Protein AF-A0A2T4V9W0-F1 (afdb_monomer_lite)

Sequence (190 aa):
MHESATPQSGLSPNEPEVPSLSEEARVPCERCGTFLLGAPRKIGPRRVCKACARLLRDEIALYPTGYIYVWGILINVTFAGIFAAINWKRLGNRTRMWNAVIVAVCGVVWTLIAINLPNIACAGFIINLIGTRIAAQTLDEEYERHKKEGGARASLLWPVIISLGAMMLLVVAIFAIAALTPGGLLPEID

Structure (mmCIF, N/CA/C/O backbone):
data_AF-A0A2T4V9W0-F1
#
_entry.id   AF-A0A2T4V9W0-F1
#
loop_
_atom_site.group_PDB
_atom_site.id
_atom_site.type_symbol
_atom_site.label_atom_id
_atom_site.label_alt_id
_atom_site.label_comp_id
_atom_site.label_asym_id
_atom_site.label_entity_id
_atom_site.label_seq_id
_atom_site.pdbx_PDB_ins_code
_atom_site.Cartn_x
_atom_site.Cartn_y
_atom_site.Cartn_z
_atom_site.occupancy
_atom_site.B_iso_or_equiv
_atom_site.auth_seq_id
_atom_site.auth_comp_id
_atom_site.auth_asym_id
_atom_site.auth_atom_id
_atom_site.pdbx_PDB_model_num
ATOM 1 N N . MET A 1 1 ? -62.384 8.805 82.877 1.00 46.34 1 MET A N 1
ATOM 2 C CA . MET A 1 1 ? -61.292 8.163 82.118 1.00 46.34 1 MET A CA 1
ATOM 3 C C . MET A 1 1 ? -61.871 7.786 80.767 1.00 46.34 1 MET A C 1
ATOM 5 O O . MET A 1 1 ? -62.625 6.829 80.697 1.00 46.34 1 MET A O 1
ATOM 9 N N . HIS A 1 2 ? -61.655 8.618 79.751 1.00 44.53 2 HIS A N 1
ATOM 10 C CA . HIS A 1 2 ? -62.106 8.369 78.382 1.00 44.53 2 HIS A CA 1
ATOM 11 C C . HIS A 1 2 ? -60.867 8.431 77.493 1.00 44.53 2 HIS A C 1
ATOM 13 O O . HIS A 1 2 ? -60.317 9.508 77.278 1.00 44.53 2 HIS A O 1
ATOM 19 N N . GLU A 1 3 ? -60.395 7.263 77.062 1.00 51.78 3 GLU A N 1
ATOM 20 C CA . GLU A 1 3 ? -59.367 7.134 76.034 1.00 51.78 3 GLU A CA 1
ATOM 21 C C . GLU A 1 3 ? -60.029 7.272 74.663 1.00 51.78 3 GLU A C 1
ATOM 23 O O . GLU A 1 3 ? -60.897 6.486 74.282 1.00 51.78 3 GLU A O 1
ATOM 28 N N . SER A 1 4 ? -59.628 8.315 73.942 1.00 57.12 4 SER A N 1
ATOM 29 C CA . SER A 1 4 ? -60.010 8.573 72.559 1.00 57.12 4 SER A CA 1
ATOM 30 C C . SER A 1 4 ? -59.055 7.821 71.633 1.00 57.12 4 SER A C 1
ATOM 32 O O . SER A 1 4 ? -57.880 8.170 71.543 1.00 57.12 4 SER A O 1
ATOM 34 N N . ALA A 1 5 ? -59.556 6.801 70.938 1.00 61.22 5 ALA A N 1
ATOM 35 C CA . ALA A 1 5 ? -58.834 6.111 69.876 1.00 61.22 5 ALA A CA 1
ATOM 36 C C . ALA A 1 5 ? -59.048 6.834 68.535 1.00 61.22 5 ALA A C 1
ATOM 38 O O . ALA A 1 5 ? -60.177 6.947 68.056 1.00 61.22 5 ALA A O 1
ATOM 39 N N . THR A 1 6 ? -57.966 7.311 67.921 1.00 61.56 6 THR A N 1
ATOM 40 C CA . THR A 1 6 ? -57.930 7.815 66.538 1.00 61.56 6 THR A CA 1
ATOM 41 C C . THR A 1 6 ? -57.427 6.726 65.576 1.00 61.56 6 THR A C 1
ATOM 43 O O . THR A 1 6 ? -56.563 5.930 65.952 1.00 61.56 6 THR A O 1
ATOM 46 N N . PRO A 1 7 ? -57.942 6.666 64.333 1.00 59.16 7 PRO A N 1
ATOM 47 C CA . PRO A 1 7 ? -57.655 5.592 63.387 1.00 59.16 7 PRO A CA 1
ATOM 48 C C . PRO A 1 7 ? -56.328 5.812 62.648 1.00 59.16 7 PRO A C 1
ATOM 50 O O . PRO A 1 7 ? -56.047 6.907 62.161 1.00 59.16 7 PRO A O 1
ATOM 53 N N . GLN A 1 8 ? -55.528 4.749 62.520 1.00 49.28 8 GLN A N 1
ATOM 54 C CA . GLN A 1 8 ? -54.361 4.727 61.639 1.00 49.28 8 GLN A CA 1
ATOM 55 C C . GLN A 1 8 ? -54.822 4.678 60.177 1.00 49.28 8 GLN A C 1
ATOM 57 O O . GLN A 1 8 ? -55.419 3.704 59.720 1.00 49.28 8 GLN A O 1
ATOM 62 N N . SER A 1 9 ? -54.562 5.767 59.456 1.00 52.62 9 SER A N 1
ATOM 63 C CA . SER A 1 9 ? -54.836 5.921 58.035 1.00 52.62 9 SER A CA 1
ATOM 64 C C . SER A 1 9 ? -53.722 5.320 57.179 1.00 52.62 9 SER A C 1
ATOM 66 O O . SER A 1 9 ? -52.562 5.691 57.334 1.00 52.62 9 SER A O 1
ATOM 68 N N . GLY A 1 10 ? -54.125 4.521 56.193 1.00 52.59 10 GLY A N 1
ATOM 69 C CA . GLY A 1 10 ? -53.572 4.602 54.842 1.00 52.59 10 GLY A CA 1
ATOM 70 C C . GLY A 1 10 ? -52.275 3.843 54.591 1.00 52.59 10 GLY A C 1
ATOM 71 O O . GLY A 1 10 ? -51.185 4.382 54.748 1.00 52.59 10 GLY A O 1
ATOM 72 N N . LEU A 1 11 ? -52.421 2.624 54.063 1.00 53.91 11 LEU A N 1
ATOM 73 C CA . LEU A 1 11 ? -51.425 2.014 53.187 1.00 53.91 11 LEU A CA 1
ATOM 74 C C . LEU A 1 11 ? -51.001 3.032 52.116 1.00 53.91 11 LEU A C 1
ATOM 76 O O . LEU A 1 11 ? -51.828 3.466 51.311 1.00 53.91 11 LEU A O 1
ATOM 80 N N . SER A 1 12 ? -49.712 3.362 52.086 1.00 58.53 12 SER A N 1
ATOM 81 C CA . SER A 1 12 ? -49.092 3.981 50.918 1.00 58.53 12 SER A CA 1
ATOM 82 C C . SER A 1 12 ? -49.081 2.948 49.785 1.00 58.53 12 SER A C 1
ATOM 84 O O . SER A 1 12 ? -48.643 1.816 50.019 1.00 58.53 12 SER A O 1
ATOM 86 N N . PRO A 1 13 ? -49.564 3.279 48.577 1.00 58.72 13 PRO A N 1
ATOM 87 C CA . PRO A 1 13 ? -49.462 2.380 47.445 1.00 58.72 13 PRO A CA 1
ATOM 88 C C . PRO A 1 13 ? -47.983 2.161 47.131 1.00 58.72 13 PRO A C 1
ATOM 90 O O . PRO A 1 13 ? -47.211 3.115 47.069 1.00 58.72 13 PRO A O 1
ATOM 93 N N . ASN A 1 14 ? -47.605 0.898 46.937 1.00 57.84 14 ASN A N 1
ATOM 94 C CA . ASN A 1 14 ? -46.376 0.540 46.246 1.00 57.84 14 ASN A CA 1
ATOM 95 C C . ASN A 1 14 ? -46.443 1.164 44.847 1.00 57.84 14 ASN A C 1
ATOM 97 O O . ASN A 1 14 ? -47.041 0.585 43.937 1.00 57.84 14 ASN A O 1
ATOM 101 N N . GLU A 1 15 ? -45.876 2.357 44.684 1.00 57.19 15 GLU A N 1
ATOM 102 C CA . GLU A 1 15 ? -45.478 2.822 43.366 1.00 57.19 15 GLU A CA 1
ATOM 103 C C . GLU A 1 15 ? -44.471 1.797 42.833 1.00 57.19 15 GLU A C 1
ATOM 105 O O . GLU A 1 15 ? -43.494 1.488 43.521 1.00 57.19 15 GLU A O 1
ATOM 110 N N . PRO A 1 16 ? -44.709 1.199 41.655 1.00 58.25 16 PRO A N 1
ATOM 111 C CA . PRO A 1 16 ? -43.691 0.388 41.023 1.00 58.25 16 PRO A CA 1
ATOM 112 C C . PRO A 1 16 ? -42.485 1.295 40.792 1.00 58.25 16 PRO A C 1
ATOM 114 O O . PRO A 1 16 ? -42.586 2.275 40.051 1.00 58.25 16 PRO A O 1
ATOM 117 N N . GLU A 1 17 ? -41.362 0.979 41.441 1.00 54.97 17 GLU A N 1
ATOM 118 C CA . GLU A 1 17 ? -40.057 1.521 41.086 1.00 54.97 17 GLU A CA 1
ATOM 119 C C . GLU A 1 17 ? -39.877 1.274 39.590 1.00 54.97 17 GLU A C 1
ATOM 121 O O . GLU A 1 17 ? -39.586 0.161 39.149 1.00 54.97 17 GLU A O 1
ATOM 126 N N . VAL A 1 18 ? -40.124 2.307 38.784 1.00 57.59 18 VAL A N 1
ATOM 127 C CA . VAL A 1 18 ? -39.680 2.336 37.399 1.00 57.59 18 VAL A CA 1
ATOM 128 C C . VAL A 1 18 ? -38.173 2.177 37.521 1.00 57.59 18 VAL A C 1
ATOM 130 O O . VAL A 1 18 ? -37.557 3.074 38.102 1.00 57.59 18 VAL A O 1
ATOM 133 N N . PRO A 1 19 ? -37.579 1.051 37.072 1.00 53.91 19 PRO A N 1
ATOM 134 C CA . PRO A 1 19 ? -36.144 0.874 37.168 1.00 53.91 19 PRO A CA 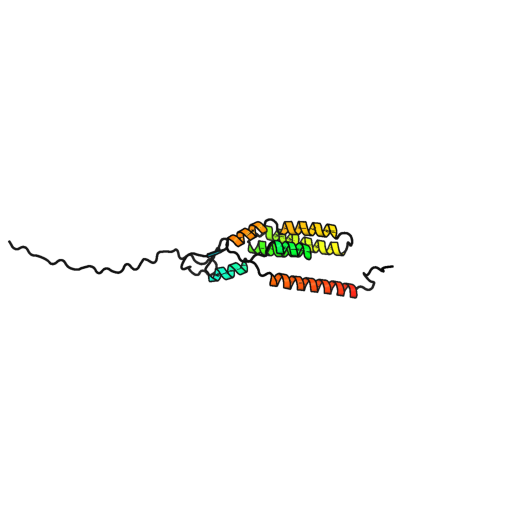1
ATOM 135 C C . PRO A 1 19 ? -35.547 2.103 36.510 1.00 53.91 19 PRO A C 1
ATOM 137 O O . PRO A 1 19 ? -35.812 2.367 35.332 1.00 53.91 19 PRO A O 1
ATOM 140 N N . SER A 1 20 ? -34.856 2.910 37.318 1.00 54.47 20 SER A N 1
ATOM 141 C CA . SER A 1 20 ? -34.143 4.077 36.848 1.00 54.47 20 SER A CA 1
ATOM 142 C C . SER A 1 20 ? -33.282 3.553 35.717 1.00 54.47 20 SER A C 1
ATOM 144 O O . SER A 1 20 ? -32.403 2.720 35.934 1.00 54.47 20 SER A O 1
ATOM 146 N N . LEU A 1 21 ? -33.661 3.920 34.487 1.00 55.88 21 LEU A N 1
ATOM 147 C CA . LEU A 1 21 ? -32.883 3.674 33.287 1.00 55.88 21 LEU A CA 1
ATOM 148 C C . LEU A 1 21 ? -31.524 4.239 33.632 1.00 55.88 21 LEU A C 1
ATOM 150 O O . LEU A 1 21 ? -31.351 5.460 33.654 1.00 55.88 21 LEU A O 1
ATOM 154 N N . SER A 1 22 ? -30.633 3.341 34.037 1.00 52.47 22 SER A N 1
ATOM 155 C CA . SER A 1 22 ? -29.310 3.679 34.490 1.00 52.47 22 SER A CA 1
ATOM 156 C C . SER A 1 22 ? -28.736 4.592 33.427 1.00 52.47 22 SER A C 1
ATOM 158 O O . SER A 1 22 ? -28.974 4.414 32.226 1.00 52.47 22 SER A O 1
ATOM 160 N N . GLU A 1 23 ? -28.011 5.611 33.862 1.00 50.47 23 GLU A N 1
ATOM 161 C CA . GLU A 1 23 ? -27.096 6.353 33.012 1.00 50.47 23 GLU A CA 1
ATOM 162 C C . GLU A 1 23 ? -25.997 5.398 32.512 1.00 50.47 23 GLU A C 1
ATOM 164 O O . GLU A 1 23 ? -24.810 5.582 32.768 1.00 50.47 23 GLU A O 1
ATOM 169 N N . GLU A 1 24 ? -26.369 4.346 31.779 1.00 55.28 24 GLU A N 1
ATOM 170 C CA . GLU A 1 24 ? -25.557 3.745 30.745 1.00 55.28 24 GLU A CA 1
ATOM 171 C C . GLU A 1 24 ? -25.238 4.888 29.798 1.00 55.28 24 GLU A C 1
ATOM 173 O O . GLU A 1 24 ? -26.022 5.256 28.920 1.00 55.28 24 GLU A O 1
ATOM 178 N N . ALA A 1 25 ? -24.119 5.536 30.121 1.00 54.34 25 ALA A N 1
ATOM 179 C CA . ALA A 1 25 ? -23.631 6.760 29.540 1.00 54.34 25 ALA A CA 1
ATOM 180 C C . ALA A 1 25 ? -23.934 6.757 28.046 1.00 54.34 25 ALA A C 1
ATOM 182 O O . ALA A 1 25 ? -23.397 5.942 27.291 1.00 54.34 25 ALA A O 1
ATOM 183 N N . ARG A 1 26 ? -24.833 7.656 27.632 1.00 65.94 26 ARG A N 1
ATOM 184 C CA . ARG A 1 26 ? -25.181 7.864 26.230 1.00 65.94 26 ARG A CA 1
ATOM 185 C C . ARG A 1 26 ? -23.950 8.445 25.541 1.00 65.94 26 ARG A C 1
ATOM 187 O O . ARG A 1 26 ? -23.829 9.653 25.372 1.00 65.94 26 ARG A O 1
ATOM 194 N N . VAL A 1 27 ? -22.994 7.591 25.190 1.00 75.81 27 VAL A N 1
ATOM 195 C CA . VAL A 1 27 ? -21.795 7.997 24.463 1.00 75.81 27 VAL A CA 1
ATOM 196 C C . VAL A 1 27 ? -22.246 8.332 23.042 1.00 75.81 27 VAL A C 1
ATOM 198 O O . VAL A 1 27 ? -22.821 7.465 22.374 1.00 75.81 27 VAL A O 1
ATOM 201 N N . PRO A 1 28 ? -22.045 9.569 22.560 1.00 81.56 28 PRO A N 1
ATOM 202 C CA . PRO A 1 28 ? -22.382 9.909 21.190 1.00 81.56 28 PRO A CA 1
ATOM 203 C C . PRO A 1 28 ? -21.446 9.167 20.233 1.00 81.56 28 PRO A C 1
ATOM 205 O O . PRO A 1 28 ? -20.249 9.015 20.482 1.00 81.56 28 PRO A O 1
ATOM 208 N N . CYS A 1 29 ? -21.986 8.691 19.115 1.00 82.62 29 CYS A N 1
ATOM 209 C CA . CYS A 1 29 ? -21.175 8.128 18.049 1.00 82.62 29 CYS A CA 1
ATOM 210 C C . CYS A 1 29 ? -20.239 9.205 17.484 1.00 82.62 29 CYS A C 1
ATOM 212 O O . CYS A 1 29 ? -20.707 10.210 16.958 1.00 82.62 29 CYS A O 1
ATOM 214 N N . GLU A 1 30 ? -18.930 8.949 17.470 1.00 83.62 30 GLU A N 1
ATOM 215 C CA . GLU A 1 30 ? -17.921 9.911 16.985 1.00 83.62 30 GLU A CA 1
ATOM 216 C C . GLU A 1 30 ? -18.023 10.233 15.483 1.00 83.62 30 GLU A C 1
ATOM 218 O O . GLU A 1 30 ? -17.343 11.126 14.988 1.00 83.62 30 GLU A O 1
ATOM 223 N N . ARG A 1 31 ? -18.846 9.489 14.733 1.00 81.56 31 ARG A N 1
ATOM 224 C CA . ARG A 1 31 ? -19.046 9.694 13.294 1.00 81.56 31 ARG A CA 1
ATOM 225 C C . ARG A 1 31 ? -20.321 10.467 12.973 1.00 81.56 31 ARG A C 1
ATOM 227 O O . ARG A 1 31 ? -20.262 11.411 12.199 1.00 81.56 31 ARG A O 1
ATOM 234 N N . CYS A 1 32 ? -21.466 10.035 13.498 1.00 83.19 32 CYS A N 1
ATOM 235 C CA . CYS A 1 32 ? -22.775 10.611 13.160 1.00 83.19 32 CYS A CA 1
ATOM 236 C C . CYS A 1 32 ? -23.430 11.385 14.311 1.00 83.19 32 CYS A C 1
ATOM 238 O O . CYS A 1 32 ? -24.539 11.878 14.143 1.00 83.19 32 CYS A O 1
ATOM 240 N N . GLY A 1 33 ? -22.800 11.452 15.486 1.00 80.88 33 GLY A N 1
ATOM 241 C CA . GLY A 1 33 ? -23.326 12.155 16.659 1.00 80.88 33 GLY A CA 1
ATOM 242 C C . GLY A 1 33 ? -24.506 11.469 17.352 1.00 80.88 33 GLY A C 1
ATOM 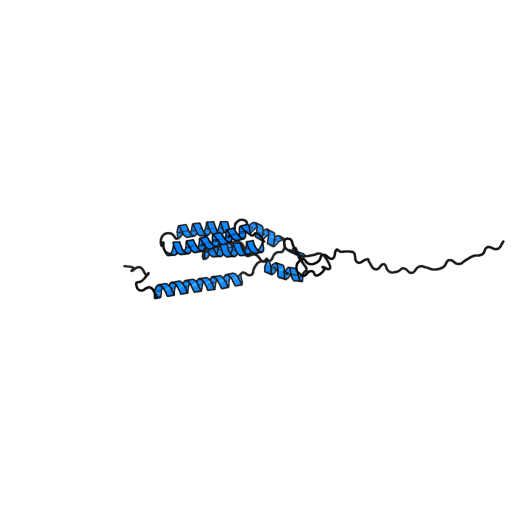243 O O . GLY A 1 33 ? -24.922 11.917 18.414 1.00 80.88 33 GLY A O 1
ATOM 244 N N . THR A 1 34 ? -25.041 10.367 16.810 1.00 82.31 34 THR A N 1
ATOM 245 C CA . THR A 1 34 ? -26.185 9.671 17.418 1.00 82.31 34 THR A CA 1
ATOM 246 C C . THR A 1 34 ? -25.794 9.019 18.739 1.00 82.31 34 THR A C 1
ATOM 248 O O . THR A 1 34 ? -24.786 8.308 18.797 1.00 82.31 34 THR A O 1
ATOM 251 N N . PHE A 1 35 ? -26.621 9.194 19.767 1.00 79.19 35 PHE A N 1
ATOM 252 C CA . PHE A 1 35 ? -26.448 8.539 21.060 1.00 79.19 35 PHE A CA 1
ATOM 253 C C . PHE A 1 35 ? -26.586 7.021 20.943 1.00 79.19 35 PHE A C 1
ATOM 255 O O . PHE A 1 35 ? -27.486 6.506 20.278 1.00 79.19 35 PHE A O 1
ATOM 262 N N . LEU A 1 36 ? -25.659 6.307 21.573 1.00 74.12 36 LEU A N 1
ATOM 263 C CA . LEU A 1 36 ? -25.620 4.853 21.559 1.00 74.12 36 LEU A CA 1
ATOM 264 C C . LEU A 1 36 ? -26.466 4.309 22.710 1.00 74.12 36 LEU A C 1
ATOM 266 O O . LEU A 1 36 ? -26.222 4.641 23.865 1.00 74.12 36 LEU A O 1
ATOM 270 N N . LEU A 1 37 ? -27.451 3.474 22.381 1.00 68.75 37 LEU A N 1
ATOM 271 C CA . LEU A 1 37 ? -28.147 2.629 23.349 1.00 68.75 37 LEU A CA 1
ATOM 272 C C . LEU A 1 37 ? -27.343 1.323 23.462 1.00 68.75 37 LEU A C 1
ATOM 274 O O . LEU A 1 37 ? -27.353 0.507 22.537 1.00 68.75 37 LEU A O 1
ATOM 278 N N . GLY A 1 38 ? -26.579 1.176 24.548 1.00 72.00 38 GLY A N 1
ATOM 279 C CA . GLY A 1 38 ? -25.710 0.024 24.823 1.00 72.00 38 GLY A CA 1
ATOM 280 C C . GLY A 1 38 ? -24.215 0.242 24.536 1.00 72.00 38 GLY A C 1
ATOM 281 O O . GLY A 1 38 ? -23.761 1.341 24.215 1.00 72.00 38 GLY A O 1
ATOM 282 N N . ALA A 1 39 ? -23.420 -0.829 24.659 1.00 72.69 39 ALA A N 1
ATOM 283 C CA . ALA A 1 39 ? -21.961 -0.755 24.569 1.00 72.69 39 ALA A CA 1
ATOM 284 C C . ALA A 1 39 ? -21.470 -0.303 23.167 1.00 72.69 39 ALA A C 1
ATOM 286 O O . ALA A 1 39 ? -21.783 -0.954 22.160 1.00 72.69 39 ALA A O 1
ATOM 287 N N . PRO A 1 40 ? -20.669 0.778 23.063 1.00 76.12 40 PRO A N 1
ATOM 288 C CA . PRO A 1 40 ? -20.147 1.267 21.789 1.00 76.12 40 PRO A CA 1
ATOM 289 C C . PRO A 1 40 ? -19.244 0.238 21.104 1.00 76.12 40 PRO A C 1
ATOM 291 O O . PRO A 1 40 ? -18.400 -0.388 21.747 1.00 76.12 40 PRO A O 1
ATOM 294 N N . ARG A 1 41 ? -19.334 0.118 19.770 1.00 78.81 41 ARG A N 1
ATOM 295 C CA . ARG A 1 41 ? -18.327 -0.640 19.014 1.00 78.81 41 ARG A CA 1
ATOM 296 C C . ARG A 1 41 ? -17.089 0.220 18.829 1.00 78.81 41 ARG A C 1
ATOM 298 O O . ARG A 1 41 ? -17.178 1.344 18.338 1.00 78.81 41 ARG A O 1
ATOM 305 N N . LYS A 1 42 ? -15.936 -0.330 19.194 1.00 74.38 42 LYS A N 1
ATOM 306 C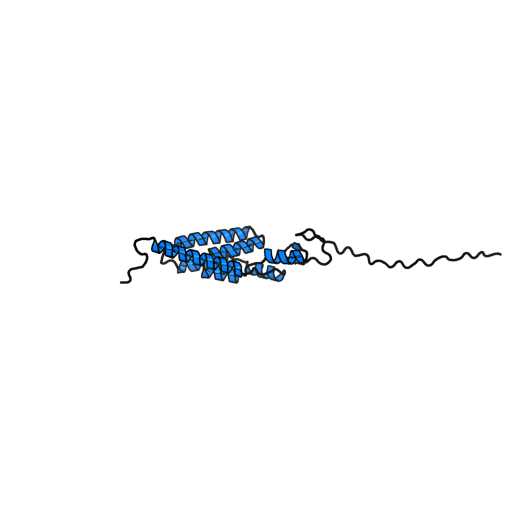 CA . LYS A 1 42 ? -14.640 0.310 18.988 1.00 74.38 42 LYS A CA 1
ATOM 307 C C . LYS A 1 42 ? -14.041 -0.173 17.666 1.00 74.38 42 LYS A C 1
ATOM 309 O O . LYS A 1 42 ? -14.005 -1.377 17.430 1.00 74.38 42 LYS A O 1
ATOM 314 N N . ILE A 1 43 ? -13.631 0.750 16.798 1.00 71.75 43 ILE A N 1
ATOM 315 C CA . ILE A 1 43 ? -12.870 0.458 15.573 1.00 71.75 43 ILE A CA 1
ATOM 316 C C . ILE A 1 43 ? -11.657 1.383 15.572 1.00 71.75 43 ILE A C 1
ATOM 318 O O . ILE A 1 43 ? -11.799 2.602 15.429 1.00 71.75 43 ILE A O 1
ATOM 322 N N . GLY A 1 44 ? -10.471 0.810 15.778 1.00 70.31 44 GLY A N 1
ATOM 323 C CA . GLY A 1 44 ? -9.272 1.588 16.082 1.00 70.31 44 GLY A CA 1
ATOM 324 C C . GLY A 1 44 ? -9.486 2.459 17.332 1.00 70.31 44 GLY A C 1
ATOM 325 O O . GLY A 1 44 ? -9.965 1.959 18.356 1.00 70.31 44 GLY A O 1
ATOM 326 N N . PRO A 1 45 ? -9.193 3.773 17.283 1.00 69.81 45 PRO A N 1
ATOM 327 C CA . PRO A 1 45 ? -9.423 4.665 18.418 1.00 69.81 45 PRO A CA 1
ATOM 328 C C . PRO A 1 45 ? -10.890 5.102 18.580 1.00 69.81 45 PRO A C 1
ATOM 330 O O . PRO A 1 45 ? -11.227 5.630 19.636 1.00 69.81 45 PRO A O 1
ATOM 333 N N . ARG A 1 46 ? -11.759 4.885 17.579 1.00 76.12 46 ARG A N 1
ATOM 334 C CA . ARG A 1 46 ? -13.086 5.522 17.510 1.00 76.12 46 ARG A CA 1
ATOM 335 C C . ARG A 1 46 ? -14.214 4.662 18.066 1.00 76.12 46 ARG A C 1
ATOM 337 O O . ARG A 1 46 ? -14.275 3.462 17.786 1.00 76.12 46 ARG A O 1
ATOM 344 N N . ARG A 1 47 ? -15.157 5.285 18.782 1.00 82.00 47 ARG A N 1
ATOM 345 C CA . ARG A 1 47 ? -16.411 4.665 19.251 1.00 82.00 47 ARG A CA 1
ATOM 346 C C . ARG A 1 47 ? -17.569 5.003 18.315 1.00 82.00 47 ARG A C 1
ATOM 348 O O . ARG A 1 47 ? -17.949 6.163 18.152 1.00 82.00 47 ARG A O 1
ATOM 355 N N . VAL A 1 48 ? -18.149 3.985 17.684 1.00 83.00 48 VAL A N 1
ATOM 356 C CA . VAL A 1 48 ? -19.169 4.170 16.642 1.00 83.00 48 VAL A CA 1
ATOM 357 C C . VAL A 1 48 ? -20.398 3.282 16.829 1.00 83.00 48 VAL A C 1
ATOM 359 O O . VAL A 1 48 ? -20.332 2.200 17.416 1.00 83.00 48 VAL A O 1
ATOM 362 N N . CYS A 1 49 ? -21.538 3.743 16.301 1.00 83.19 49 CYS A N 1
ATOM 363 C CA . CYS A 1 49 ? -22.775 2.963 16.266 1.00 83.19 49 CYS A CA 1
ATOM 364 C C . CYS A 1 49 ? -22.640 1.759 15.328 1.00 83.19 49 CYS A C 1
ATOM 366 O O . CYS A 1 49 ? -21.754 1.717 14.477 1.00 83.19 49 CYS A O 1
ATOM 368 N N . LYS A 1 50 ? -23.537 0.772 15.440 1.00 80.12 50 LYS A N 1
ATOM 369 C CA . LYS A 1 50 ? -23.489 -0.449 14.613 1.00 80.12 50 LYS A CA 1
ATOM 370 C C . LYS A 1 50 ? -23.527 -0.153 13.104 1.00 80.12 50 LYS A C 1
ATOM 372 O O . LYS A 1 50 ? -22.836 -0.831 12.348 1.00 80.12 50 LYS A O 1
ATOM 377 N N . ALA A 1 51 ? -24.290 0.855 12.675 1.00 80.62 51 ALA A N 1
ATOM 378 C CA . ALA A 1 51 ? -24.368 1.264 11.271 1.00 80.62 51 ALA A CA 1
ATOM 379 C C . ALA A 1 51 ? -23.065 1.936 10.804 1.00 80.62 51 ALA A C 1
ATOM 381 O O . ALA A 1 51 ? -22.449 1.496 9.833 1.00 80.62 51 ALA A O 1
ATOM 382 N N . CYS A 1 52 ? -22.582 2.931 11.554 1.00 78.88 52 CYS A N 1
ATOM 383 C CA . CYS A 1 52 ? -21.311 3.600 11.284 1.00 78.88 52 CYS A CA 1
ATOM 384 C C . CYS A 1 52 ? -20.118 2.653 11.370 1.00 78.88 52 CYS A C 1
ATOM 386 O O . CYS A 1 52 ? -19.165 2.841 10.629 1.00 78.88 52 CYS A O 1
ATOM 388 N N . ALA A 1 53 ? -20.176 1.623 12.214 1.00 78.88 53 ALA A N 1
ATOM 389 C CA . ALA A 1 53 ? -19.144 0.603 12.324 1.00 78.88 53 ALA A CA 1
ATOM 390 C C . ALA A 1 53 ? -18.936 -0.151 11.007 1.00 78.88 53 ALA A C 1
ATOM 392 O O . ALA A 1 53 ? -17.804 -0.464 10.656 1.00 78.88 53 ALA A O 1
ATOM 393 N N . ARG A 1 54 ? -20.015 -0.425 10.265 1.00 77.81 54 ARG A N 1
ATOM 394 C CA . ARG A 1 54 ? -19.928 -1.096 8.964 1.00 77.81 54 ARG A CA 1
ATOM 395 C C . ARG A 1 54 ? -19.226 -0.205 7.937 1.00 77.81 54 ARG A C 1
ATOM 397 O O . ARG A 1 54 ? -18.237 -0.622 7.355 1.00 77.81 54 ARG A O 1
ATOM 404 N N . LEU A 1 55 ? -19.660 1.050 7.835 1.00 75.75 55 LEU A N 1
ATOM 405 C CA . LEU A 1 55 ? -19.063 2.042 6.933 1.00 75.75 55 LEU A CA 1
ATOM 406 C C . LEU A 1 55 ? -17.594 2.338 7.275 1.00 75.75 55 LEU A C 1
ATOM 408 O O . LEU A 1 55 ? -16.755 2.435 6.388 1.00 75.75 55 LEU A O 1
ATOM 412 N N . LEU A 1 56 ? -17.265 2.454 8.567 1.00 74.88 56 LEU A N 1
ATOM 413 C CA . LEU A 1 56 ? -15.897 2.732 9.013 1.00 74.88 56 LEU A CA 1
ATOM 414 C C . LEU A 1 56 ? -14.963 1.550 8.727 1.00 74.88 56 LEU A C 1
ATOM 416 O O . LEU A 1 56 ? -13.794 1.754 8.415 1.00 74.88 56 LEU A O 1
ATOM 420 N N . ARG A 1 57 ? -15.469 0.315 8.832 1.00 73.38 57 ARG A N 1
ATOM 421 C CA . ARG A 1 57 ? -14.706 -0.879 8.452 1.00 73.38 57 ARG A CA 1
ATOM 422 C C . ARG A 1 57 ? -14.351 -0.861 6.975 1.00 73.38 57 ARG A C 1
ATOM 424 O O . ARG A 1 57 ? -13.204 -1.141 6.656 1.00 73.38 57 ARG A O 1
ATOM 431 N N . ASP A 1 58 ? -15.295 -0.504 6.112 1.00 68.81 58 ASP A N 1
ATOM 432 C CA . ASP A 1 58 ? -15.063 -0.463 4.666 1.00 68.81 58 ASP A CA 1
ATOM 433 C C . ASP A 1 58 ? -14.096 0.672 4.275 1.00 68.81 58 ASP A C 1
ATOM 435 O O . ASP A 1 58 ? -13.255 0.504 3.394 1.00 68.81 58 ASP A O 1
ATOM 439 N N . GLU A 1 59 ? -14.141 1.806 4.980 1.00 72.00 59 GLU A N 1
ATOM 440 C CA . GLU A 1 59 ? -13.238 2.946 4.755 1.00 72.00 59 GLU A CA 1
ATOM 441 C C . GLU A 1 59 ? -11.796 2.695 5.215 1.00 72.00 59 GLU A C 1
ATOM 443 O O . GLU A 1 59 ? -10.848 3.111 4.540 1.00 72.00 59 GLU A O 1
ATOM 448 N N . ILE A 1 60 ? -11.620 2.025 6.359 1.00 74.56 60 ILE A N 1
ATOM 449 C CA . ILE A 1 60 ? -10.299 1.739 6.948 1.00 74.56 60 ILE A CA 1
ATOM 450 C C . ILE A 1 60 ? -9.753 0.397 6.441 1.00 74.56 60 ILE A C 1
ATOM 452 O O . ILE A 1 60 ? -8.633 0.022 6.767 1.00 74.56 60 ILE A O 1
ATOM 456 N N . ALA A 1 61 ? -10.507 -0.312 5.601 1.00 81.44 61 ALA A N 1
ATOM 457 C CA . ALA A 1 61 ? -10.142 -1.632 5.128 1.00 81.44 61 ALA A CA 1
ATOM 458 C C . ALA A 1 61 ? -8.713 -1.643 4.561 1.00 81.44 61 ALA A C 1
ATOM 460 O O . ALA A 1 61 ? -8.378 -0.855 3.676 1.00 81.44 61 ALA A O 1
ATOM 461 N N . LEU A 1 62 ? -7.846 -2.507 5.078 1.00 86.06 62 LEU A N 1
ATOM 462 C CA . LEU A 1 62 ? -6.438 -2.538 4.677 1.00 86.06 62 LEU A CA 1
ATOM 463 C C . LEU A 1 62 ? -6.206 -3.599 3.605 1.00 86.06 62 LEU A C 1
ATOM 465 O O . LEU A 1 62 ? -6.827 -4.667 3.618 1.00 86.06 62 LEU A O 1
ATOM 469 N N . TYR A 1 63 ? -5.288 -3.313 2.684 1.00 86.75 63 TYR A N 1
ATOM 470 C CA . TYR A 1 63 ? -4.765 -4.322 1.771 1.00 86.75 63 TYR A CA 1
ATOM 471 C C . TYR A 1 63 ? -3.835 -5.280 2.531 1.00 86.75 63 TYR A C 1
ATOM 473 O O . TYR A 1 63 ? -2.994 -4.800 3.293 1.00 86.75 63 TYR A O 1
ATOM 481 N N . PRO A 1 64 ? -3.944 -6.606 2.332 1.00 86.75 64 PRO A N 1
ATOM 482 C CA . PRO A 1 64 ? -3.014 -7.565 2.921 1.00 86.75 64 PRO A CA 1
ATOM 483 C C . PRO A 1 64 ? -1.576 -7.289 2.468 1.00 86.75 64 PRO A C 1
ATOM 485 O O . PRO A 1 64 ? -1.338 -7.070 1.282 1.00 86.75 64 PRO A O 1
ATOM 488 N N . THR A 1 65 ? -0.597 -7.368 3.365 1.00 85.88 65 THR A N 1
ATOM 489 C CA . THR A 1 65 ? 0.804 -7.094 3.006 1.00 85.88 65 THR A CA 1
ATOM 490 C C . THR A 1 65 ? 1.341 -8.059 1.954 1.00 85.88 65 THR A C 1
ATOM 492 O O . THR A 1 65 ? 2.027 -7.634 1.030 1.00 85.88 65 THR A O 1
ATOM 495 N N . GLY A 1 66 ? 0.970 -9.344 2.024 1.00 84.38 66 GLY A N 1
ATOM 496 C CA . GLY A 1 66 ? 1.348 -10.330 1.005 1.00 84.38 66 GLY A CA 1
ATOM 497 C C . GLY A 1 66 ? 0.927 -9.910 -0.408 1.00 84.38 66 GLY A C 1
ATOM 498 O O . GLY A 1 66 ? 1.670 -10.113 -1.361 1.00 84.38 66 GLY A O 1
ATOM 499 N N . TYR A 1 67 ? -0.215 -9.230 -0.538 1.00 84.06 67 TYR A N 1
ATOM 500 C CA . TYR A 1 67 ? -0.672 -8.678 -1.812 1.00 84.06 67 TYR A CA 1
ATOM 501 C C . TYR A 1 67 ? 0.246 -7.550 -2.302 1.00 84.06 67 TYR A C 1
ATOM 503 O O . TYR A 1 67 ? 0.620 -7.523 -3.470 1.00 84.06 67 TYR A O 1
ATOM 511 N N . ILE A 1 68 ? 0.671 -6.657 -1.406 1.00 85.81 68 ILE A N 1
ATOM 512 C CA . ILE A 1 68 ? 1.608 -5.566 -1.721 1.00 85.81 68 ILE A CA 1
ATOM 513 C C . ILE A 1 68 ? 2.938 -6.130 -2.239 1.00 85.81 68 ILE A C 1
ATOM 515 O O . ILE A 1 68 ? 3.454 -5.632 -3.238 1.00 85.81 68 ILE A O 1
ATOM 519 N N . TYR A 1 69 ? 3.449 -7.202 -1.623 1.00 84.44 69 TYR A N 1
ATOM 520 C CA . TYR A 1 69 ? 4.655 -7.887 -2.098 1.00 84.44 69 TYR A CA 1
ATOM 521 C C . TYR A 1 69 ? 4.470 -8.512 -3.480 1.00 84.44 69 TYR A C 1
ATOM 523 O O . TYR A 1 69 ? 5.304 -8.296 -4.355 1.00 84.44 69 TYR A O 1
ATOM 531 N N . VAL A 1 70 ? 3.370 -9.238 -3.700 1.00 84.56 70 VAL A N 1
ATOM 532 C CA . VAL A 1 70 ? 3.079 -9.869 -4.996 1.00 84.56 70 VAL A CA 1
ATOM 533 C C . VAL A 1 70 ? 3.030 -8.826 -6.115 1.00 84.56 70 VAL A C 1
ATOM 535 O O . VAL A 1 70 ? 3.663 -9.023 -7.146 1.00 84.56 70 VAL A O 1
ATOM 538 N N . TRP A 1 71 ? 2.367 -7.685 -5.911 1.00 82.69 71 TRP A N 1
ATOM 539 C CA . TRP A 1 71 ? 2.331 -6.619 -6.924 1.00 82.69 71 TRP A CA 1
ATOM 540 C C . TRP A 1 7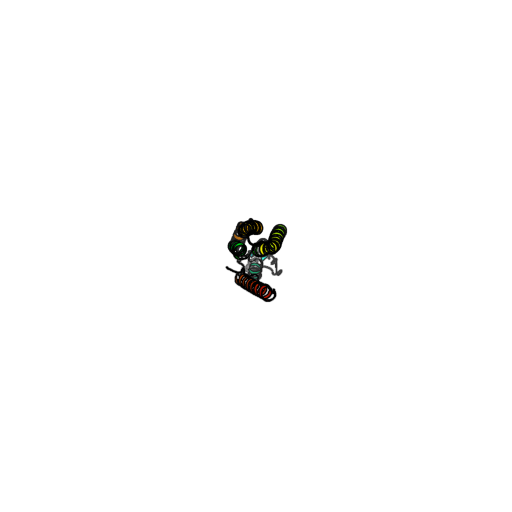1 ? 3.660 -5.886 -7.095 1.00 82.69 71 TRP A C 1
ATOM 542 O O . TRP A 1 71 ? 4.006 -5.522 -8.219 1.00 82.69 71 TRP A O 1
ATOM 552 N N . GLY A 1 72 ? 4.412 -5.695 -6.009 1.00 82.00 72 GLY A N 1
ATOM 553 C CA . GLY A 1 72 ? 5.766 -5.142 -6.067 1.00 82.00 72 GLY A CA 1
ATOM 554 C C . GLY A 1 72 ? 6.708 -5.984 -6.925 1.00 82.00 72 GLY A C 1
ATOM 555 O O . GLY A 1 72 ? 7.491 -5.439 -7.698 1.00 82.00 72 GLY A O 1
ATOM 556 N N . ILE A 1 73 ? 6.590 -7.310 -6.810 1.00 80.62 73 ILE A N 1
ATOM 557 C CA . ILE A 1 73 ? 7.412 -8.291 -7.524 1.00 80.62 73 ILE A CA 1
ATOM 558 C C . ILE A 1 73 ? 6.939 -8.478 -8.971 1.00 80.62 73 ILE A C 1
ATOM 560 O O . ILE A 1 73 ? 7.765 -8.466 -9.878 1.00 80.62 73 ILE A O 1
ATOM 564 N N . LEU A 1 74 ? 5.632 -8.667 -9.193 1.00 77.38 74 LEU A N 1
ATOM 565 C CA . LEU A 1 74 ? 5.080 -8.993 -10.515 1.00 77.38 74 LEU A CA 1
ATOM 566 C C . LEU A 1 74 ? 4.995 -7.793 -11.455 1.00 77.38 74 LEU A C 1
ATOM 568 O O . LEU A 1 74 ? 5.130 -7.965 -12.662 1.00 77.38 74 LEU A O 1
ATOM 572 N N . ILE A 1 75 ? 4.721 -6.601 -10.923 1.00 78.12 75 ILE A N 1
ATOM 573 C CA . ILE A 1 75 ? 4.654 -5.386 -11.732 1.00 78.12 75 ILE A CA 1
ATOM 574 C C . ILE A 1 75 ? 5.879 -4.526 -11.482 1.00 78.12 75 ILE A C 1
ATOM 576 O O . ILE A 1 75 ? 6.702 -4.336 -12.374 1.00 78.12 75 ILE A O 1
ATOM 580 N N . ASN A 1 76 ? 5.932 -3.905 -10.305 1.00 82.44 76 ASN A N 1
ATOM 581 C CA . ASN A 1 76 ? 6.889 -2.853 -10.012 1.00 82.44 76 ASN A CA 1
ATOM 582 C C . ASN A 1 76 ? 6.745 -2.383 -8.565 1.00 82.44 76 ASN A C 1
ATOM 584 O O . ASN A 1 76 ? 5.631 -2.306 -8.031 1.00 82.44 76 ASN A O 1
ATOM 588 N N . VAL A 1 77 ? 7.845 -1.907 -7.987 1.00 87.12 77 VAL A N 1
ATOM 589 C CA . VAL A 1 77 ? 7.848 -1.229 -6.691 1.00 87.12 77 VAL A CA 1
ATOM 590 C C . VAL A 1 77 ? 6.934 0.001 -6.635 1.00 87.12 77 VAL A C 1
ATOM 592 O O . VAL A 1 77 ? 6.425 0.327 -5.564 1.00 87.12 77 VAL A O 1
ATOM 595 N N . THR A 1 78 ? 6.626 0.635 -7.774 1.00 87.75 78 THR A N 1
ATOM 596 C CA . THR A 1 78 ? 5.622 1.710 -7.846 1.00 87.75 78 THR A CA 1
ATOM 597 C C . THR A 1 78 ? 4.273 1.287 -7.273 1.00 87.75 78 THR A C 1
ATOM 599 O O . THR A 1 78 ? 3.704 1.994 -6.439 1.00 87.75 78 THR A O 1
ATOM 602 N N . PHE A 1 79 ? 3.768 0.115 -7.663 1.00 86.56 79 PHE A N 1
ATOM 603 C CA . PHE A 1 79 ? 2.470 -0.362 -7.187 1.00 86.56 79 PHE A CA 1
ATOM 604 C C . PHE A 1 79 ? 2.521 -0.744 -5.711 1.00 86.56 79 PHE A C 1
ATOM 606 O O . PHE A 1 79 ? 1.600 -0.408 -4.963 1.00 86.56 79 PHE A O 1
ATOM 613 N N . ALA A 1 80 ? 3.616 -1.368 -5.267 1.00 88.31 80 ALA A N 1
ATOM 614 C CA . ALA A 1 80 ? 3.826 -1.637 -3.850 1.00 88.31 80 ALA A CA 1
ATOM 615 C C . ALA A 1 80 ? 3.801 -0.346 -3.015 1.00 88.31 80 ALA A C 1
ATOM 617 O O . ALA A 1 80 ? 3.103 -0.280 -2.002 1.00 88.31 80 ALA A O 1
ATOM 618 N N . GLY A 1 81 ? 4.494 0.699 -3.476 1.00 90.19 81 GLY A N 1
ATOM 619 C CA . GLY A 1 81 ? 4.504 2.017 -2.846 1.00 90.19 81 GLY A CA 1
ATOM 620 C C . GLY A 1 81 ? 3.113 2.653 -2.777 1.00 90.19 81 GLY A C 1
ATOM 621 O O . GLY A 1 81 ? 2.714 3.131 -1.717 1.00 90.19 81 GLY A O 1
ATOM 622 N N . ILE A 1 82 ? 2.324 2.588 -3.856 1.00 91.38 82 ILE A N 1
ATOM 623 C CA . ILE A 1 82 ? 0.950 3.120 -3.886 1.00 91.38 82 ILE A CA 1
ATOM 624 C C . ILE A 1 82 ? 0.048 2.388 -2.883 1.00 91.38 82 ILE A C 1
ATOM 626 O O . ILE A 1 82 ? -0.627 3.033 -2.077 1.00 91.38 82 ILE A O 1
ATOM 630 N N . PHE A 1 83 ? 0.035 1.051 -2.890 1.00 91.12 83 PHE A N 1
ATOM 631 C CA . PHE A 1 83 ? -0.816 0.288 -1.970 1.00 91.12 83 PHE A CA 1
ATOM 632 C C . PHE A 1 83 ? -0.398 0.471 -0.510 1.00 91.12 83 PHE A C 1
ATOM 634 O O . PHE A 1 83 ? -1.260 0.643 0.357 1.00 91.12 83 PHE A O 1
ATOM 641 N N . ALA A 1 84 ? 0.908 0.505 -0.237 1.00 92.12 84 ALA A N 1
ATOM 642 C CA . ALA A 1 84 ? 1.425 0.815 1.088 1.00 92.12 84 ALA A CA 1
ATOM 643 C C . ALA A 1 84 ? 1.033 2.232 1.531 1.00 92.12 84 ALA A C 1
ATOM 645 O O . ALA A 1 84 ? 0.556 2.409 2.650 1.00 92.12 84 ALA A O 1
ATOM 646 N N . ALA A 1 85 ? 1.145 3.236 0.655 1.00 93.38 85 ALA A N 1
ATOM 647 C CA . ALA A 1 85 ? 0.744 4.608 0.953 1.00 93.38 85 ALA A CA 1
ATOM 648 C C . ALA A 1 85 ? -0.753 4.711 1.280 1.00 93.38 85 ALA A C 1
ATOM 650 O O . ALA A 1 85 ? -1.123 5.381 2.244 1.00 93.38 85 ALA A O 1
ATOM 651 N N . ILE A 1 86 ? -1.618 4.012 0.535 1.00 91.88 86 ILE A N 1
ATOM 652 C CA . ILE A 1 86 ? -3.059 3.962 0.826 1.00 91.88 86 ILE A CA 1
ATOM 653 C C . ILE A 1 86 ? -3.311 3.340 2.204 1.00 91.88 86 ILE A C 1
ATOM 655 O O . ILE A 1 86 ? -4.080 3.900 2.988 1.00 91.88 86 ILE A O 1
ATOM 659 N N . ASN A 1 87 ? -2.647 2.228 2.533 1.00 91.69 87 ASN A N 1
ATOM 660 C CA . ASN A 1 87 ? -2.772 1.611 3.853 1.00 91.69 87 ASN A CA 1
ATOM 661 C C . ASN A 1 87 ? -2.288 2.548 4.972 1.00 91.69 87 ASN A C 1
ATOM 663 O O . ASN A 1 87 ? -3.003 2.740 5.954 1.00 91.69 87 ASN A O 1
ATOM 667 N N . TRP A 1 88 ? -1.130 3.198 4.818 1.00 91.94 88 TRP A N 1
ATOM 668 C CA . TRP A 1 88 ? -0.618 4.153 5.809 1.00 91.94 88 TRP A CA 1
ATOM 669 C C . TRP A 1 88 ? -1.516 5.379 5.971 1.00 91.94 88 TRP A C 1
ATOM 671 O O . TRP A 1 88 ? -1.716 5.853 7.091 1.00 91.94 88 TRP A O 1
ATOM 681 N N . LYS A 1 89 ? -2.117 5.856 4.875 1.00 91.56 89 LYS A N 1
ATOM 682 C CA . LYS A 1 89 ? -3.125 6.919 4.900 1.00 91.56 89 LYS A CA 1
ATOM 683 C C . LYS A 1 89 ? -4.361 6.492 5.695 1.00 91.56 89 LYS A C 1
ATOM 685 O O . LYS A 1 89 ? -4.835 7.272 6.517 1.00 91.56 89 LYS A O 1
ATOM 690 N N . ARG A 1 90 ? -4.857 5.265 5.488 1.00 86.12 90 ARG A N 1
ATOM 691 C CA . ARG A 1 90 ? -5.999 4.691 6.231 1.00 86.12 90 ARG A CA 1
ATOM 692 C C . ARG A 1 90 ? -5.690 4.501 7.718 1.00 86.12 90 ARG A C 1
ATOM 694 O O . ARG A 1 90 ? -6.556 4.747 8.549 1.00 86.12 90 ARG A O 1
ATOM 701 N N . LEU A 1 91 ? -4.448 4.151 8.050 1.00 85.62 91 LEU A N 1
ATOM 702 C CA . LEU A 1 91 ? -3.945 4.068 9.427 1.00 85.62 91 LEU A CA 1
ATOM 703 C C . LEU A 1 91 ? -3.662 5.441 10.070 1.00 85.62 91 LEU A C 1
ATOM 705 O O . LEU A 1 91 ? -3.382 5.511 11.263 1.00 85.62 91 LEU A O 1
ATOM 709 N N . GLY A 1 92 ? -3.714 6.539 9.308 1.00 86.31 92 GLY A N 1
ATOM 710 C CA . GLY A 1 92 ? -3.455 7.896 9.804 1.00 86.31 92 GLY A CA 1
ATOM 711 C C . GLY A 1 92 ? -1.974 8.253 9.990 1.00 86.31 92 GLY A C 1
ATOM 712 O O . GLY A 1 92 ? -1.668 9.356 10.444 1.00 86.31 92 GLY A O 1
ATOM 713 N N . ASN A 1 93 ? -1.037 7.378 9.613 1.00 91.06 93 ASN A N 1
ATOM 714 C CA . ASN A 1 93 ? 0.397 7.637 9.743 1.00 91.06 93 ASN A CA 1
ATOM 715 C C . ASN A 1 93 ? 0.940 8.377 8.505 1.00 91.06 93 ASN A C 1
ATOM 717 O O . ASN A 1 93 ? 1.384 7.765 7.530 1.00 91.06 93 ASN A O 1
ATOM 721 N N . ARG A 1 94 ? 0.905 9.717 8.546 1.00 92.62 94 ARG A N 1
ATOM 722 C CA . ARG A 1 94 ? 1.317 10.576 7.419 1.00 92.62 94 ARG A CA 1
ATOM 723 C C . ARG A 1 94 ? 2.795 10.438 7.050 1.00 92.62 94 ARG A C 1
ATOM 725 O O . ARG A 1 94 ? 3.112 10.481 5.867 1.00 92.62 94 ARG A O 1
ATOM 732 N N . THR A 1 95 ? 3.685 10.251 8.021 1.00 92.56 95 THR A N 1
ATOM 733 C CA . THR A 1 95 ? 5.129 10.125 7.760 1.00 92.56 95 THR A CA 1
ATOM 734 C C . THR A 1 95 ? 5.425 8.875 6.938 1.00 92.56 95 THR A C 1
ATOM 736 O O . THR A 1 95 ? 6.080 8.945 5.903 1.00 92.56 95 THR A O 1
ATOM 739 N N . ARG A 1 96 ? 4.865 7.727 7.341 1.00 91.38 96 ARG A N 1
ATOM 740 C CA . ARG A 1 96 ? 5.048 6.468 6.603 1.00 91.38 96 ARG A CA 1
ATOM 741 C C . ARG A 1 96 ? 4.332 6.462 5.255 1.00 91.38 96 ARG A C 1
ATOM 743 O O . ARG A 1 96 ? 4.851 5.896 4.298 1.00 91.38 96 ARG A O 1
ATOM 750 N N . MET A 1 97 ? 3.189 7.145 5.158 1.00 94.44 97 MET A N 1
ATOM 751 C CA . MET A 1 97 ? 2.514 7.382 3.880 1.00 94.44 97 MET A CA 1
ATOM 752 C C . MET A 1 97 ? 3.443 8.104 2.896 1.00 94.44 97 MET A C 1
ATOM 754 O O . MET A 1 97 ? 3.591 7.639 1.771 1.00 94.44 97 MET A O 1
ATOM 758 N N . TRP A 1 98 ? 4.099 9.192 3.312 1.00 94.56 98 TRP A N 1
ATOM 759 C CA . TRP A 1 98 ? 5.033 9.920 2.447 1.00 94.56 98 TRP A CA 1
ATOM 760 C C . TRP A 1 98 ? 6.251 9.085 2.053 1.00 94.56 98 TRP A C 1
ATOM 762 O O . TRP A 1 98 ? 6.627 9.103 0.885 1.00 94.56 98 TRP A O 1
ATOM 772 N N . ASN A 1 99 ? 6.806 8.284 2.966 1.00 92.44 99 ASN A N 1
ATOM 773 C CA . ASN A 1 99 ? 7.897 7.364 2.628 1.00 92.44 99 ASN A CA 1
ATOM 774 C C . ASN A 1 99 ? 7.482 6.368 1.534 1.00 92.44 99 ASN A C 1
ATOM 776 O O . ASN A 1 99 ? 8.218 6.159 0.574 1.00 92.44 99 ASN A O 1
ATOM 780 N N . ALA A 1 100 ? 6.280 5.795 1.636 1.00 92.75 100 ALA A N 1
ATOM 781 C CA . ALA A 1 100 ? 5.752 4.891 0.617 1.00 92.75 100 ALA A CA 1
ATOM 782 C C . ALA A 1 100 ? 5.492 5.598 -0.731 1.00 92.75 100 ALA A C 1
ATOM 784 O O . ALA A 1 100 ? 5.736 5.012 -1.784 1.00 92.75 100 ALA A O 1
ATOM 785 N N . VAL A 1 101 ? 5.065 6.869 -0.715 1.00 93.31 101 VAL A N 1
ATOM 786 C CA . VAL A 1 101 ? 4.935 7.697 -1.931 1.00 93.31 101 VAL A CA 1
ATOM 787 C C . VAL A 1 101 ? 6.296 7.951 -2.579 1.00 93.31 101 VAL A C 1
ATOM 789 O O . VAL A 1 101 ? 6.419 7.798 -3.790 1.00 93.31 101 VAL A O 1
ATOM 792 N N . ILE A 1 102 ? 7.324 8.285 -1.794 1.00 92.69 102 ILE A N 1
ATOM 793 C CA . ILE A 1 102 ? 8.691 8.482 -2.303 1.00 92.69 102 ILE A CA 1
ATOM 794 C C . ILE A 1 102 ? 9.184 7.203 -2.983 1.00 92.69 102 ILE A C 1
ATOM 796 O O . ILE A 1 102 ? 9.651 7.257 -4.117 1.00 92.69 102 ILE A O 1
ATOM 800 N N . VAL A 1 103 ? 8.996 6.044 -2.343 1.00 90.69 103 VAL A N 1
ATOM 801 C CA . VAL A 1 103 ? 9.319 4.741 -2.943 1.00 90.69 103 VAL A CA 1
ATOM 802 C C . VAL A 1 103 ? 8.572 4.533 -4.264 1.00 90.69 103 VAL A C 1
ATOM 804 O O . VAL A 1 103 ? 9.168 4.066 -5.235 1.00 90.69 103 VAL A O 1
ATOM 807 N N . ALA A 1 104 ? 7.291 4.909 -4.334 1.00 90.62 104 ALA A N 1
ATOM 808 C CA . ALA A 1 104 ? 6.512 4.766 -5.557 1.00 90.62 104 ALA A CA 1
ATOM 809 C C . ALA A 1 104 ? 7.085 5.602 -6.715 1.00 90.62 104 ALA A C 1
ATOM 811 O O . ALA A 1 104 ? 7.209 5.099 -7.835 1.00 90.62 104 ALA A O 1
ATOM 812 N N . VAL A 1 105 ? 7.469 6.852 -6.428 1.00 91.12 105 VAL A N 1
ATOM 813 C CA . VAL A 1 105 ? 8.106 7.773 -7.383 1.00 91.12 105 VAL A CA 1
ATOM 814 C C . VAL A 1 105 ? 9.468 7.241 -7.828 1.00 91.12 105 VAL A C 1
ATOM 816 O O . VAL A 1 105 ? 9.739 7.200 -9.027 1.00 91.12 105 VAL A O 1
ATOM 819 N N . CYS A 1 106 ? 10.296 6.759 -6.896 1.00 89.31 106 CYS A N 1
ATOM 820 C CA . CYS A 1 106 ? 11.569 6.118 -7.223 1.00 89.31 106 CYS A CA 1
ATOM 821 C C . CYS A 1 106 ? 11.378 4.912 -8.155 1.00 89.31 106 CYS A C 1
ATOM 823 O O . CYS A 1 106 ? 12.170 4.735 -9.076 1.00 89.31 106 CYS A O 1
ATOM 825 N N . GLY A 1 107 ? 10.308 4.129 -7.975 1.00 87.38 107 GLY A N 1
ATOM 826 C CA . GLY A 1 107 ? 9.954 3.035 -8.882 1.00 87.38 107 GLY A CA 1
ATOM 827 C C . GLY A 1 107 ? 9.663 3.487 -10.313 1.00 87.38 107 GLY A C 1
ATOM 828 O O . GLY A 1 107 ? 10.125 2.858 -11.265 1.00 87.38 107 GLY A O 1
ATOM 829 N N . VAL A 1 108 ? 8.969 4.617 -10.490 1.00 85.94 108 VAL A N 1
ATOM 830 C CA . VAL A 1 108 ? 8.695 5.172 -11.828 1.00 85.94 108 VAL A CA 1
ATOM 831 C C . VAL A 1 108 ? 10.001 5.586 -12.499 1.00 85.94 108 VAL A C 1
ATOM 833 O O . VAL A 1 108 ? 10.264 5.177 -13.628 1.00 85.94 108 VAL A O 1
ATOM 836 N N . VAL A 1 109 ? 10.848 6.333 -11.783 1.00 86.56 109 VAL A N 1
ATOM 837 C CA . VAL A 1 109 ? 12.167 6.757 -12.282 1.00 86.56 109 VAL A CA 1
ATOM 838 C C . VAL A 1 109 ? 13.022 5.545 -12.654 1.00 86.56 109 VAL A C 1
ATOM 840 O O . VAL A 1 109 ? 13.607 5.511 -13.733 1.00 86.56 109 VAL A O 1
ATOM 843 N N . TRP A 1 110 ? 13.039 4.518 -11.802 1.00 84.25 110 TRP A N 1
ATOM 844 C CA . TRP A 1 110 ? 13.761 3.277 -12.063 1.00 84.25 110 TRP A CA 1
ATOM 845 C C . TRP A 1 110 ? 13.269 2.565 -13.327 1.00 84.25 110 TRP A C 1
ATOM 847 O O . TRP A 1 110 ? 14.077 2.123 -14.137 1.00 84.25 110 TRP A O 1
ATOM 857 N N . THR A 1 111 ? 11.953 2.504 -13.535 1.00 80.38 111 THR A N 1
ATOM 858 C CA . THR A 1 111 ? 11.352 1.896 -14.733 1.00 80.38 111 THR A CA 1
ATOM 859 C C . THR A 1 111 ? 11.827 2.592 -16.004 1.00 80.38 111 THR A C 1
ATOM 861 O O . THR A 1 111 ? 12.204 1.927 -16.963 1.00 80.38 111 THR A O 1
ATOM 864 N N . LEU A 1 112 ? 11.869 3.928 -16.000 1.00 82.12 112 LEU A N 1
ATOM 865 C CA . LEU A 1 112 ? 12.345 4.714 -17.140 1.00 82.12 112 LEU A CA 1
ATOM 866 C C . LEU A 1 112 ? 13.830 4.461 -17.432 1.00 82.12 112 LEU A C 1
ATOM 868 O O . LEU A 1 112 ? 14.214 4.336 -18.592 1.00 82.12 112 LEU A O 1
ATOM 872 N N . ILE A 1 113 ? 14.660 4.338 -16.394 1.00 83.06 113 ILE A N 1
ATOM 873 C CA . ILE A 1 113 ? 16.085 4.006 -16.539 1.00 83.06 113 ILE A CA 1
ATOM 874 C C . ILE A 1 113 ? 16.253 2.583 -17.093 1.00 83.06 113 ILE A C 1
ATOM 876 O O . ILE A 1 113 ? 17.027 2.373 -18.025 1.00 83.06 113 ILE A O 1
ATOM 880 N N . ALA A 1 114 ? 15.501 1.617 -16.561 1.00 78.38 114 ALA A N 1
ATOM 881 C CA . ALA A 1 114 ? 15.594 0.210 -16.942 1.00 78.38 114 ALA A CA 1
ATOM 882 C C . ALA A 1 114 ? 15.207 -0.043 -18.409 1.00 78.38 114 ALA A C 1
ATOM 884 O O . ALA A 1 114 ? 15.833 -0.874 -19.059 1.00 78.38 114 ALA A O 1
ATOM 885 N N . ILE A 1 115 ? 14.236 0.704 -18.952 1.00 75.38 115 ILE A N 1
ATOM 886 C CA . ILE A 1 115 ? 13.847 0.626 -20.374 1.00 75.38 115 ILE A CA 1
ATOM 887 C C . ILE A 1 115 ? 15.029 0.943 -21.307 1.00 75.38 115 ILE A C 1
ATOM 889 O O . ILE A 1 115 ? 15.104 0.408 -22.408 1.00 75.38 115 ILE A O 1
ATOM 893 N N . ASN A 1 116 ? 15.971 1.779 -20.865 1.00 77.62 116 ASN A N 1
ATOM 894 C CA . ASN A 1 116 ? 17.110 2.215 -21.673 1.00 77.62 116 ASN A CA 1
ATOM 895 C C . ASN A 1 116 ? 18.369 1.348 -21.482 1.00 77.62 116 ASN A C 1
ATOM 897 O O . ASN A 1 116 ? 19.386 1.603 -22.123 1.00 77.62 116 ASN A O 1
ATOM 901 N N . LEU A 1 117 ? 18.341 0.350 -20.589 1.00 79.44 117 LEU A N 1
ATOM 902 C CA . LEU A 1 117 ? 19.529 -0.407 -20.187 1.00 79.44 117 LEU A CA 1
ATOM 903 C C . LEU A 1 117 ? 19.252 -1.927 -20.178 1.00 79.44 117 LEU A C 1
ATOM 905 O O . LEU A 1 117 ? 18.857 -2.479 -19.146 1.00 79.44 117 LEU A O 1
ATOM 909 N N . PRO A 1 118 ? 19.507 -2.636 -21.297 1.00 65.88 118 PRO A N 1
ATOM 910 C CA . PRO A 1 118 ? 19.060 -4.021 -21.506 1.00 65.88 118 PRO A CA 1
ATOM 911 C C . PRO A 1 118 ? 19.676 -5.057 -20.545 1.00 65.88 118 PRO A C 1
ATOM 913 O O . PRO A 1 118 ? 19.087 -6.109 -20.321 1.00 65.88 118 PRO A O 1
ATOM 916 N N . ASN A 1 119 ? 20.814 -4.755 -19.910 1.00 70.75 119 ASN A N 1
ATOM 917 C CA . ASN A 1 119 ? 21.554 -5.704 -19.063 1.00 70.75 119 ASN A CA 1
ATOM 918 C C . ASN A 1 119 ? 21.342 -5.526 -17.545 1.00 70.75 119 ASN A C 1
ATOM 920 O O . ASN A 1 119 ? 22.072 -6.114 -16.750 1.00 70.75 119 ASN A O 1
ATOM 924 N N . ILE A 1 120 ? 20.362 -4.724 -17.108 1.00 71.94 120 ILE A N 1
ATOM 925 C CA . ILE A 1 120 ? 20.206 -4.345 -15.683 1.00 71.94 120 ILE A CA 1
ATOM 926 C C . ILE A 1 120 ? 18.997 -5.029 -15.012 1.00 71.94 120 ILE A C 1
ATOM 928 O O . ILE A 1 120 ? 18.681 -4.773 -13.850 1.00 71.94 120 ILE A O 1
ATOM 932 N N . ALA A 1 121 ? 18.347 -5.977 -15.694 1.00 68.12 121 ALA A N 1
ATOM 933 C CA . ALA A 1 121 ? 17.145 -6.655 -15.197 1.00 68.12 121 ALA A CA 1
ATOM 934 C C . ALA A 1 121 ? 17.313 -7.255 -13.781 1.00 68.12 121 ALA A C 1
ATOM 936 O O . ALA A 1 121 ? 16.462 -7.041 -12.914 1.00 68.12 121 ALA A O 1
ATOM 937 N N . CYS A 1 122 ? 18.442 -7.922 -13.500 1.00 70.25 122 CYS A N 1
ATOM 938 C CA . CYS A 1 122 ? 18.723 -8.490 -12.173 1.00 70.25 122 CYS A CA 1
ATOM 939 C C . CYS A 1 122 ? 18.873 -7.425 -11.074 1.00 70.25 122 CYS A C 1
ATOM 941 O O . CYS A 1 122 ? 18.324 -7.587 -9.984 1.00 70.25 122 CYS A O 1
ATOM 943 N N . ALA A 1 123 ? 19.573 -6.317 -11.342 1.00 76.25 123 ALA A N 1
ATOM 944 C CA . ALA A 1 123 ? 19.706 -5.236 -10.362 1.00 76.25 123 ALA A CA 1
ATOM 945 C C . ALA A 1 123 ? 18.359 -4.537 -10.114 1.00 76.25 123 ALA A C 1
ATOM 947 O O . ALA A 1 123 ? 18.050 -4.169 -8.980 1.00 76.25 123 ALA A O 1
ATOM 948 N N . GLY A 1 124 ? 17.514 -4.441 -11.145 1.00 75.50 124 GLY A N 1
ATOM 949 C CA . GLY A 1 124 ? 16.160 -3.910 -11.012 1.00 75.50 124 GLY A CA 1
ATOM 950 C C . GLY A 1 124 ? 15.252 -4.757 -10.135 1.00 75.50 124 GLY A C 1
ATOM 951 O O . GLY A 1 124 ? 14.488 -4.210 -9.341 1.00 75.50 124 GLY A O 1
ATOM 952 N N . PHE A 1 125 ? 15.382 -6.081 -10.199 1.00 76.75 125 PHE A N 1
ATOM 953 C CA . PHE A 1 125 ? 14.648 -6.979 -9.312 1.00 76.75 125 PHE A CA 1
ATOM 954 C C . PHE A 1 125 ? 15.028 -6.777 -7.836 1.00 76.75 125 PHE A C 1
ATOM 956 O O . PHE A 1 125 ? 14.153 -6.684 -6.974 1.00 76.75 125 PHE A O 1
ATOM 963 N N . ILE A 1 126 ? 16.325 -6.633 -7.541 1.00 82.81 126 ILE A N 1
ATOM 964 C CA . ILE A 1 126 ? 16.818 -6.386 -6.176 1.00 82.81 126 ILE A CA 1
ATOM 965 C C . ILE A 1 126 ? 16.300 -5.043 -5.645 1.00 82.81 126 ILE A C 1
ATOM 967 O O . ILE A 1 126 ? 15.788 -4.979 -4.526 1.00 82.81 126 ILE A O 1
ATOM 971 N N . ILE A 1 127 ? 16.372 -3.981 -6.453 1.00 82.94 127 ILE A N 1
ATOM 972 C CA . ILE A 1 127 ? 15.846 -2.656 -6.089 1.00 82.94 127 ILE A CA 1
ATOM 973 C C . ILE A 1 127 ? 14.337 -2.727 -5.829 1.00 82.94 127 ILE A C 1
ATOM 975 O O . ILE A 1 127 ? 13.861 -2.162 -4.840 1.00 82.94 127 ILE A O 1
ATOM 979 N N . ASN A 1 128 ? 13.590 -3.476 -6.647 1.00 82.19 128 ASN A N 1
ATOM 980 C CA . ASN A 1 128 ? 12.157 -3.665 -6.446 1.00 82.19 128 ASN A CA 1
ATOM 981 C C . ASN A 1 128 ? 11.844 -4.362 -5.119 1.00 82.19 128 ASN A C 1
ATOM 983 O O . ASN A 1 128 ? 10.947 -3.921 -4.396 1.00 82.19 128 ASN A O 1
ATOM 987 N N . LEU A 1 129 ? 12.594 -5.408 -4.758 1.00 84.19 129 LEU A N 1
ATOM 988 C CA . LEU A 1 129 ? 12.433 -6.093 -3.474 1.00 84.19 129 LEU A CA 1
ATOM 989 C C . LEU A 1 129 ? 12.735 -5.170 -2.290 1.00 84.19 129 LEU A C 1
ATOM 991 O O . LEU A 1 129 ? 11.942 -5.108 -1.347 1.00 84.19 129 LEU A O 1
ATOM 995 N N . ILE A 1 130 ? 13.843 -4.426 -2.349 1.00 87.69 130 ILE A N 1
ATOM 996 C CA . ILE A 1 130 ? 14.248 -3.496 -1.286 1.00 87.69 130 ILE A CA 1
ATOM 997 C C . ILE A 1 130 ? 13.204 -2.394 -1.119 1.00 87.69 130 ILE A C 1
ATOM 999 O O . ILE A 1 130 ? 12.722 -2.167 -0.009 1.00 87.69 130 ILE A O 1
ATOM 1003 N N . GLY A 1 131 ? 12.801 -1.732 -2.203 1.00 85.81 131 GLY A N 1
ATOM 1004 C CA . GLY A 1 131 ? 11.815 -0.661 -2.111 1.00 85.81 131 GLY A CA 1
ATOM 1005 C C . GLY A 1 131 ? 10.449 -1.179 -1.650 1.00 85.81 131 GLY A C 1
ATOM 1006 O O . GLY A 1 131 ? 9.817 -0.554 -0.801 1.00 85.81 131 GLY A O 1
ATOM 1007 N N . THR A 1 132 ? 10.034 -2.374 -2.085 1.00 86.94 132 THR A N 1
ATOM 1008 C CA . THR A 1 132 ? 8.791 -3.008 -1.610 1.00 86.94 132 THR A CA 1
ATOM 1009 C C . THR A 1 132 ? 8.856 -3.278 -0.107 1.00 86.94 132 THR A C 1
ATOM 1011 O O . THR A 1 132 ? 7.910 -2.968 0.618 1.00 86.94 132 THR A O 1
ATOM 1014 N N . ARG A 1 133 ? 9.994 -3.785 0.388 1.00 89.12 133 ARG A N 1
ATOM 1015 C CA . ARG A 1 133 ? 10.243 -4.004 1.820 1.00 89.12 133 ARG A CA 1
ATOM 1016 C C . ARG A 1 133 ? 10.179 -2.698 2.613 1.00 89.12 133 ARG A C 1
ATOM 1018 O O . ARG A 1 133 ? 9.570 -2.683 3.677 1.00 89.12 133 ARG A O 1
ATOM 1025 N N . ILE A 1 134 ? 10.775 -1.618 2.102 1.00 88.50 134 ILE A N 1
ATOM 1026 C CA . ILE A 1 134 ? 10.762 -0.294 2.744 1.00 88.50 134 ILE A CA 1
ATOM 1027 C C . ILE A 1 134 ? 9.334 0.260 2.802 1.00 88.50 134 ILE A C 1
ATOM 1029 O O . ILE A 1 134 ? 8.886 0.704 3.857 1.00 88.50 134 ILE A O 1
ATOM 1033 N N . ALA A 1 135 ? 8.585 0.189 1.700 1.00 85.06 135 ALA A N 1
ATOM 1034 C CA . ALA A 1 135 ? 7.202 0.659 1.654 1.00 85.06 135 ALA A CA 1
ATOM 1035 C C . ALA A 1 135 ? 6.287 -0.129 2.612 1.00 85.06 135 ALA A C 1
ATOM 1037 O O . ALA A 1 135 ? 5.440 0.455 3.295 1.00 85.06 135 ALA A O 1
ATOM 1038 N N . ALA A 1 136 ? 6.480 -1.449 2.692 1.00 86.38 136 ALA A N 1
ATOM 1039 C CA . ALA A 1 136 ? 5.693 -2.357 3.525 1.00 86.38 136 ALA A CA 1
ATOM 1040 C C . ALA A 1 136 ? 6.251 -2.550 4.951 1.00 86.38 136 ALA A C 1
ATOM 1042 O O . ALA A 1 136 ? 5.746 -3.388 5.702 1.00 86.38 136 ALA A O 1
ATOM 1043 N N . GLN A 1 137 ? 7.284 -1.805 5.353 1.00 91.25 137 GLN A N 1
ATOM 1044 C CA . GLN A 1 137 ? 7.969 -2.019 6.626 1.00 91.25 137 GLN A CA 1
ATOM 1045 C C . GLN A 1 137 ? 6.999 -1.891 7.809 1.00 91.25 137 GLN A C 1
ATOM 1047 O O . GLN A 1 137 ? 6.325 -0.874 7.950 1.00 91.25 137 GLN A O 1
ATOM 1052 N N . THR A 1 138 ? 6.947 -2.899 8.692 1.00 88.88 138 THR A N 1
ATOM 1053 C CA . THR A 1 138 ? 6.025 -3.006 9.855 1.00 88.88 138 THR A CA 1
ATOM 1054 C C . THR A 1 138 ? 4.529 -2.992 9.518 1.00 88.88 138 THR A C 1
ATOM 1056 O O . THR A 1 138 ? 3.689 -2.949 10.414 1.00 88.88 138 THR A O 1
ATOM 1059 N N . LEU A 1 139 ? 4.165 -3.051 8.234 1.00 87.94 139 LEU A N 1
ATOM 1060 C CA . LEU A 1 139 ? 2.765 -3.048 7.821 1.00 87.94 139 LEU A CA 1
ATOM 1061 C C . LEU A 1 139 ? 2.063 -4.367 8.181 1.00 87.94 139 LEU A C 1
ATOM 1063 O O . LEU A 1 139 ? 0.872 -4.349 8.463 1.00 87.94 139 LEU A O 1
ATOM 1067 N N . ASP A 1 140 ? 2.804 -5.479 8.246 1.00 88.44 140 ASP A N 1
ATOM 1068 C CA . ASP A 1 140 ? 2.307 -6.783 8.709 1.00 88.44 140 ASP A CA 1
ATOM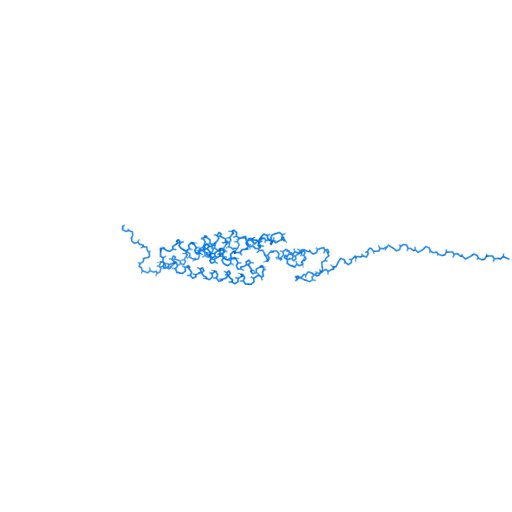 1069 C C . ASP A 1 140 ? 1.802 -6.745 10.155 1.00 88.44 140 ASP A C 1
ATOM 1071 O O . ASP A 1 140 ? 0.689 -7.183 10.447 1.00 88.44 140 ASP A O 1
ATOM 1075 N N . GLU A 1 141 ? 2.600 -6.173 11.057 1.00 89.12 141 GLU A N 1
ATOM 1076 C CA . GLU A 1 141 ? 2.261 -6.044 12.478 1.00 89.12 141 GLU A CA 1
ATOM 1077 C C . GLU A 1 141 ? 1.033 -5.147 12.670 1.00 89.12 141 GLU A C 1
ATOM 1079 O O . GLU A 1 141 ? 0.110 -5.478 13.416 1.00 89.12 141 GLU A O 1
ATOM 1084 N N . GLU A 1 142 ? 1.002 -4.027 11.947 1.00 86.69 142 GLU A N 1
ATOM 1085 C CA . GLU A 1 142 ? -0.111 -3.079 11.931 1.00 86.69 142 GLU A CA 1
ATOM 1086 C C . GLU A 1 142 ? -1.392 -3.692 11.364 1.00 86.69 142 GLU A C 1
ATOM 1088 O O . GLU A 1 142 ? -2.481 -3.493 11.904 1.00 86.69 142 GLU A O 1
ATOM 1093 N N . TYR A 1 143 ? -1.269 -4.480 10.299 1.00 85.75 143 TYR A N 1
ATOM 1094 C CA . TYR A 1 143 ? -2.388 -5.170 9.679 1.00 85.75 143 TYR A CA 1
ATOM 1095 C C . TYR A 1 143 ? -2.981 -6.238 10.606 1.00 85.75 143 TYR A C 1
ATOM 1097 O O . TYR A 1 143 ? -4.200 -6.290 10.785 1.00 85.75 143 TYR A O 1
ATOM 1105 N N . GLU A 1 144 ? -2.147 -7.060 11.246 1.00 85.44 144 GLU A N 1
ATOM 1106 C CA . GLU A 1 144 ? -2.621 -8.053 12.214 1.00 85.44 144 GLU A CA 1
ATOM 1107 C C . GLU A 1 144 ? -3.230 -7.387 13.455 1.00 85.44 144 GLU A C 1
ATOM 1109 O O . GLU A 1 144 ? -4.257 -7.850 13.959 1.00 85.44 144 GLU A O 1
ATOM 1114 N N . ARG A 1 145 ? -2.678 -6.254 13.911 1.00 82.25 145 ARG A N 1
ATOM 1115 C CA . ARG A 1 145 ? -3.292 -5.446 14.974 1.00 82.25 145 ARG A CA 1
ATOM 1116 C C . ARG A 1 145 ? -4.664 -4.915 14.552 1.00 82.25 145 ARG A C 1
ATOM 1118 O O . ARG A 1 145 ? -5.639 -5.127 15.269 1.00 82.25 145 ARG A O 1
ATOM 1125 N N . HIS A 1 146 ? -4.770 -4.329 13.359 1.00 80.62 146 HIS A N 1
ATOM 1126 C CA . HIS A 1 146 ? -6.034 -3.842 12.801 1.00 80.62 146 HIS A CA 1
ATOM 1127 C C . HIS A 1 146 ? -7.089 -4.953 12.706 1.00 80.62 146 HIS A C 1
ATOM 1129 O O . HIS A 1 146 ? -8.258 -4.750 13.038 1.00 80.62 146 HIS A O 1
ATOM 1135 N N . LYS A 1 147 ? -6.680 -6.159 12.300 1.00 81.19 147 LYS A N 1
ATOM 1136 C CA . LYS A 1 147 ? -7.564 -7.323 12.212 1.00 81.19 147 LYS A CA 1
ATOM 1137 C C . LYS A 1 147 ? -8.032 -7.800 13.593 1.00 81.19 147 LYS A C 1
ATOM 1139 O O . LYS A 1 147 ? -9.215 -8.099 13.751 1.00 81.19 147 LYS A O 1
ATOM 1144 N N . LYS A 1 148 ? -7.146 -7.829 14.599 1.00 79.81 148 LYS A N 1
ATOM 1145 C CA . LYS A 1 148 ? -7.497 -8.155 15.998 1.00 79.81 148 LYS A CA 1
ATOM 1146 C C . LYS A 1 148 ? -8.484 -7.153 16.601 1.00 79.81 148 LYS A C 1
ATOM 1148 O O . LYS A 1 148 ? -9.350 -7.541 17.377 1.00 79.81 148 LYS A O 1
ATOM 1153 N N . GLU A 1 149 ? -8.412 -5.890 16.191 1.00 74.62 149 GLU A N 1
ATOM 1154 C CA . GLU A 1 149 ? -9.345 -4.826 16.591 1.00 74.62 149 GLU A CA 1
ATOM 1155 C C . GLU A 1 149 ? -10.696 -4.872 15.844 1.00 74.62 149 GLU A C 1
ATOM 1157 O O . GLU A 1 149 ? -11.538 -3.988 16.011 1.00 74.62 149 GLU A O 1
ATOM 1162 N N . GLY A 1 150 ? -10.942 -5.899 15.021 1.00 69.81 150 GLY A N 1
ATOM 1163 C CA . GLY A 1 150 ? -12.192 -6.056 14.273 1.00 69.81 150 GLY A CA 1
ATOM 1164 C C . GLY A 1 150 ? -12.268 -5.215 12.995 1.00 69.81 150 GLY A C 1
ATOM 1165 O O . GLY A 1 150 ? -13.371 -4.937 12.505 1.00 69.81 150 GLY A O 1
ATOM 1166 N N . GLY A 1 151 ? -11.114 -4.799 12.470 1.00 73.50 151 GLY A N 1
ATOM 1167 C CA . GLY A 1 151 ? -10.963 -4.173 11.163 1.00 73.50 151 GLY A CA 1
ATOM 1168 C C . GLY A 1 151 ? -11.327 -5.100 9.999 1.00 73.50 151 GLY A C 1
ATOM 1169 O O . GLY A 1 151 ? -11.360 -6.325 10.141 1.00 73.50 151 GLY A O 1
ATOM 1170 N N . ALA A 1 152 ? -11.629 -4.516 8.838 1.00 80.19 152 ALA A N 1
ATOM 1171 C CA . ALA A 1 152 ? -11.992 -5.266 7.636 1.00 80.19 152 ALA A CA 1
ATOM 1172 C C . ALA A 1 152 ? -10.843 -5.335 6.624 1.00 80.19 152 ALA A C 1
ATOM 1174 O O . ALA A 1 152 ? -9.891 -4.556 6.650 1.00 80.19 152 ALA A O 1
ATOM 1175 N N . ARG A 1 153 ? -10.947 -6.299 5.709 1.00 80.38 153 ARG A N 1
ATOM 1176 C CA . ARG A 1 153 ? -10.033 -6.438 4.573 1.00 80.38 153 ARG A CA 1
ATOM 1177 C C . ARG A 1 153 ? -10.574 -5.645 3.398 1.00 80.38 153 ARG A C 1
ATOM 1179 O O . ARG A 1 153 ? -11.765 -5.733 3.106 1.00 80.38 153 ARG A O 1
ATOM 1186 N N . ALA A 1 154 ? -9.709 -4.895 2.722 1.00 81.12 154 ALA A N 1
ATOM 1187 C CA . ALA A 1 154 ? -10.111 -4.203 1.505 1.00 81.12 154 ALA A CA 1
ATOM 1188 C C . ALA A 1 154 ? -10.446 -5.223 0.410 1.00 81.12 154 ALA A C 1
ATOM 1190 O O . ALA A 1 154 ? -9.771 -6.247 0.280 1.00 81.12 154 ALA A O 1
ATOM 1191 N N . SER A 1 155 ? -11.472 -4.929 -0.393 1.00 80.38 155 SER A N 1
ATOM 1192 C CA . SER A 1 155 ? -11.739 -5.708 -1.601 1.00 80.38 155 SER A CA 1
ATOM 1193 C C . SER A 1 155 ? -10.535 -5.624 -2.537 1.00 80.38 155 SER A C 1
ATOM 1195 O O . SER A 1 155 ? -10.054 -4.535 -2.855 1.00 80.38 155 SER A O 1
ATOM 1197 N N . LEU A 1 156 ? -10.058 -6.786 -2.977 1.00 75.12 156 LEU A N 1
ATOM 1198 C CA . LEU A 1 156 ? -8.947 -6.902 -3.920 1.00 75.12 156 LEU A CA 1
ATOM 1199 C C . LEU A 1 156 ? -9.396 -6.691 -5.372 1.00 75.12 156 LEU A C 1
ATOM 1201 O O . LEU A 1 156 ? -8.560 -6.438 -6.229 1.00 75.12 156 LEU A O 1
ATOM 1205 N N . LEU A 1 157 ? -10.705 -6.753 -5.646 1.00 78.12 157 LEU A N 1
ATOM 1206 C CA . LEU A 1 157 ? -11.247 -6.720 -7.005 1.00 78.12 157 LEU A CA 1
ATOM 1207 C C . LEU A 1 157 ? -10.858 -5.433 -7.748 1.00 78.12 157 LEU A C 1
ATOM 1209 O O . LEU A 1 157 ? -10.336 -5.488 -8.854 1.00 78.12 157 LEU A O 1
ATOM 1213 N N . TRP A 1 158 ? -11.072 -4.276 -7.119 1.00 75.12 158 TRP A N 1
ATOM 1214 C CA . TRP A 1 158 ? -10.782 -2.972 -7.720 1.00 75.12 158 TRP A CA 1
ATOM 1215 C C . TRP A 1 158 ? -9.294 -2.767 -8.028 1.00 75.12 158 TRP A C 1
ATOM 1217 O O . TRP A 1 158 ? -8.978 -2.433 -9.168 1.00 75.12 158 TRP A O 1
ATOM 1227 N N . PRO A 1 159 ? -8.371 -3.001 -7.075 1.00 72.12 159 PRO A N 1
ATOM 1228 C CA . PRO A 1 159 ? -6.940 -3.032 -7.347 1.00 72.12 159 PRO A CA 1
ATOM 1229 C C . PRO A 1 159 ? -6.549 -3.904 -8.537 1.00 72.12 159 PRO A C 1
ATOM 1231 O O . PRO A 1 159 ? -5.784 -3.436 -9.368 1.00 72.12 159 PRO A O 1
ATOM 1234 N N . VAL A 1 160 ? -7.081 -5.131 -8.615 1.00 75.44 160 VAL A N 1
ATOM 1235 C CA . VAL A 1 160 ? -6.791 -6.086 -9.696 1.00 75.44 160 VAL A CA 1
ATOM 1236 C C . VAL A 1 160 ? -7.301 -5.566 -11.040 1.00 75.44 160 VAL A C 1
ATOM 1238 O O . VAL A 1 160 ? -6.584 -5.625 -12.031 1.00 75.44 160 VAL A O 1
ATOM 1241 N N . ILE A 1 161 ? -8.521 -5.026 -11.090 1.00 79.69 161 ILE A N 1
ATOM 1242 C CA . ILE A 1 161 ? -9.087 -4.455 -12.320 1.00 79.69 161 ILE A CA 1
ATOM 1243 C C . ILE A 1 161 ? -8.241 -3.270 -12.801 1.00 79.69 161 ILE A C 1
ATOM 1245 O O . ILE A 1 161 ? -7.904 -3.191 -13.980 1.00 79.69 161 ILE A O 1
ATOM 1249 N N . ILE A 1 162 ? -7.865 -2.368 -11.890 1.00 78.12 162 ILE A N 1
ATOM 1250 C CA . ILE A 1 162 ?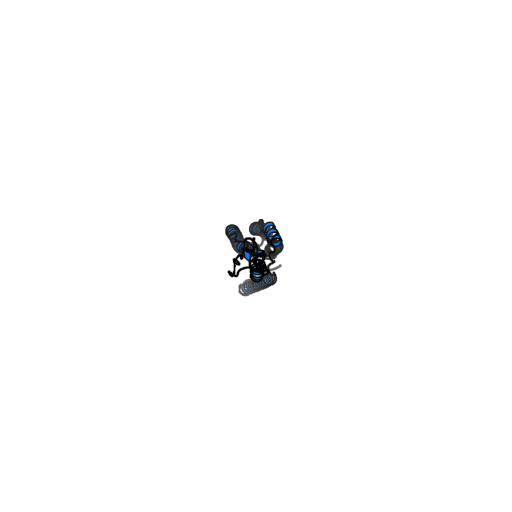 -7.055 -1.188 -12.216 1.00 78.12 162 ILE A CA 1
ATOM 1251 C C . ILE A 1 162 ? -5.666 -1.602 -12.705 1.00 78.12 162 ILE A C 1
ATOM 1253 O O . ILE A 1 162 ? -5.182 -1.052 -13.691 1.00 78.12 162 ILE A O 1
ATOM 1257 N N . SER A 1 163 ? -5.018 -2.562 -12.044 1.00 72.94 163 SER A N 1
ATOM 1258 C CA . SER A 1 163 ? -3.677 -3.005 -12.425 1.00 72.94 163 SER A CA 1
ATOM 1259 C C . SER A 1 163 ? -3.667 -3.785 -13.738 1.00 72.94 163 SER A C 1
ATOM 1261 O O . SER A 1 163 ? -2.781 -3.550 -14.555 1.00 72.94 163 SER A O 1
ATOM 1263 N N . LEU A 1 164 ? -4.663 -4.643 -13.988 1.00 77.88 164 LEU A N 1
ATOM 1264 C CA . LEU A 1 164 ? -4.841 -5.297 -15.287 1.00 77.88 164 LEU A CA 1
ATOM 1265 C C . LEU A 1 164 ? -5.075 -4.266 -16.394 1.00 77.88 164 LEU A C 1
ATOM 1267 O O . LEU A 1 164 ? -4.414 -4.333 -17.426 1.00 77.88 164 LEU A O 1
ATOM 1271 N N . GLY A 1 165 ? -5.947 -3.280 -16.163 1.00 80.31 165 GLY A N 1
ATOM 1272 C CA . GLY A 1 165 ? -6.187 -2.191 -17.112 1.00 80.31 165 GLY A CA 1
ATOM 1273 C C . GLY A 1 165 ? -4.927 -1.370 -17.399 1.00 80.31 165 GLY A C 1
ATOM 1274 O O . GLY A 1 165 ? -4.604 -1.125 -18.558 1.00 80.31 165 GLY A O 1
ATOM 1275 N N . ALA A 1 166 ? -4.170 -1.003 -16.361 1.00 77.00 166 ALA A N 1
ATOM 1276 C CA . ALA A 1 166 ? -2.915 -0.265 -16.497 1.00 77.00 166 ALA A CA 1
ATOM 1277 C C . ALA A 1 166 ? -1.843 -1.068 -17.250 1.00 77.00 166 ALA A C 1
ATOM 1279 O O . ALA A 1 166 ? -1.161 -0.516 -18.111 1.00 77.00 166 ALA A O 1
ATOM 1280 N N . MET A 1 167 ? -1.723 -2.369 -16.969 1.00 74.75 167 MET A N 1
ATOM 1281 C CA . MET A 1 167 ? -0.827 -3.258 -17.709 1.00 74.75 167 MET A CA 1
ATOM 1282 C C . MET A 1 167 ? -1.216 -3.361 -19.177 1.00 74.75 167 MET A C 1
ATOM 1284 O O . MET A 1 167 ? -0.357 -3.267 -20.050 1.00 74.75 167 MET A O 1
ATOM 1288 N N . MET A 1 168 ? -2.509 -3.498 -19.463 1.00 80.81 168 MET A N 1
ATOM 1289 C CA . MET A 1 168 ? -2.989 -3.559 -20.836 1.00 80.81 168 MET A CA 1
ATOM 1290 C C . MET A 1 168 ? -2.690 -2.262 -21.600 1.00 80.81 168 MET A C 1
ATOM 1292 O O . MET A 1 168 ? -2.222 -2.316 -22.734 1.00 80.81 168 MET A O 1
ATOM 1296 N N . LEU A 1 169 ? -2.892 -1.100 -20.966 1.00 80.31 169 LEU A N 1
ATOM 1297 C CA . LEU A 1 169 ? -2.542 0.202 -21.543 1.00 80.31 169 LEU A CA 1
ATOM 1298 C C . LEU A 1 169 ? -1.037 0.342 -21.793 1.00 80.31 169 LEU A C 1
ATOM 1300 O O . LEU A 1 169 ? -0.646 0.854 -22.839 1.00 80.31 169 LEU A O 1
ATOM 1304 N N . LEU A 1 170 ? -0.196 -0.134 -20.871 1.00 76.38 170 LEU A N 1
ATOM 1305 C CA . LEU A 1 170 ? 1.257 -0.123 -21.035 1.00 76.38 170 LEU A CA 1
ATOM 1306 C C . LEU A 1 170 ? 1.693 -0.983 -22.226 1.00 76.38 170 LEU A C 1
ATOM 1308 O O . LEU A 1 170 ? 2.483 -0.528 -23.047 1.00 76.38 170 LEU A O 1
ATOM 1312 N N . VAL A 1 171 ? 1.149 -2.195 -22.350 1.00 74.44 171 VAL A N 1
ATOM 1313 C CA . VAL A 1 171 ? 1.424 -3.090 -23.483 1.00 74.44 171 VAL A CA 1
ATOM 1314 C C . VAL A 1 171 ? 1.016 -2.426 -24.798 1.00 74.44 171 VAL A C 1
ATOM 1316 O O . VAL A 1 171 ? 1.827 -2.352 -25.717 1.00 74.44 171 VAL A O 1
ATOM 1319 N N . VAL A 1 172 ? -0.200 -1.874 -24.877 1.00 81.19 172 VAL A N 1
ATOM 1320 C CA . VAL A 1 172 ? -0.675 -1.147 -26.068 1.00 81.19 172 VAL A CA 1
ATOM 1321 C C . VAL A 1 172 ? 0.241 0.033 -26.402 1.00 81.19 172 VAL A C 1
ATOM 1323 O O . VAL A 1 172 ? 0.582 0.219 -27.567 1.00 81.19 172 VAL A O 1
ATOM 1326 N N . ALA A 1 173 ? 0.684 0.798 -25.401 1.00 77.56 173 ALA A N 1
ATOM 1327 C CA . ALA A 1 173 ? 1.600 1.916 -25.604 1.00 77.56 173 ALA A CA 1
ATOM 1328 C C . ALA A 1 173 ? 2.959 1.458 -26.157 1.00 77.56 173 ALA A C 1
ATOM 1330 O O . ALA A 1 173 ? 3.462 2.065 -27.099 1.00 77.56 173 ALA A O 1
ATOM 1331 N N . ILE A 1 174 ? 3.526 0.369 -25.626 1.00 76.19 174 ILE A N 1
ATOM 1332 C CA . ILE A 1 174 ? 4.784 -0.211 -26.119 1.00 76.19 174 ILE A CA 1
ATOM 1333 C C . ILE A 1 174 ? 4.640 -0.641 -27.584 1.00 76.19 174 ILE A C 1
ATOM 1335 O O . ILE A 1 174 ? 5.480 -0.280 -28.406 1.00 76.19 174 ILE A O 1
ATOM 1339 N N . PHE A 1 175 ? 3.564 -1.355 -27.932 1.00 75.94 175 PHE A N 1
ATOM 1340 C CA . PHE A 1 175 ? 3.307 -1.772 -29.316 1.00 75.94 175 PHE A CA 1
ATOM 1341 C C . PHE A 1 175 ? 3.092 -0.581 -30.256 1.00 75.94 175 PHE A C 1
ATOM 1343 O O . PHE A 1 175 ? 3.618 -0.582 -31.367 1.00 75.94 175 PHE A O 1
ATOM 1350 N N . ALA A 1 176 ? 2.362 0.447 -29.820 1.00 81.25 176 ALA A N 1
ATOM 1351 C CA . ALA A 1 176 ? 2.152 1.658 -30.606 1.00 81.25 176 ALA A CA 1
ATOM 1352 C C . ALA A 1 176 ? 3.470 2.406 -30.859 1.00 81.25 176 ALA A C 1
ATOM 1354 O O . ALA A 1 176 ? 3.737 2.803 -31.989 1.00 81.25 176 ALA A O 1
ATOM 1355 N N . ILE A 1 177 ? 4.325 2.548 -29.839 1.00 80.00 177 ILE A N 1
ATOM 1356 C CA . ILE A 1 177 ? 5.656 3.151 -29.989 1.00 80.00 177 ILE A CA 1
ATOM 1357 C C . ILE A 1 177 ? 6.505 2.322 -30.957 1.00 80.00 177 ILE A C 1
ATOM 1359 O O . ILE A 1 177 ? 7.074 2.877 -31.894 1.00 80.00 177 ILE A O 1
ATOM 1363 N N . ALA A 1 178 ? 6.550 0.999 -30.785 1.00 75.81 178 ALA A N 1
ATOM 1364 C CA . ALA A 1 178 ? 7.308 0.111 -31.663 1.00 75.81 178 ALA A CA 1
ATOM 1365 C C . ALA A 1 178 ? 6.849 0.208 -33.131 1.00 75.81 178 ALA A C 1
ATOM 1367 O O . ALA A 1 178 ? 7.687 0.264 -34.024 1.00 75.81 178 ALA A O 1
ATOM 1368 N N . ALA A 1 179 ? 5.538 0.295 -33.382 1.00 79.69 179 ALA A N 1
ATOM 1369 C CA . ALA A 1 179 ? 4.980 0.448 -34.727 1.00 79.69 179 ALA A CA 1
ATOM 1370 C C . ALA A 1 179 ? 5.257 1.829 -35.353 1.00 79.69 179 ALA A C 1
ATOM 1372 O O . ALA A 1 179 ? 5.370 1.939 -36.572 1.00 79.69 179 ALA A O 1
ATOM 1373 N N . LEU A 1 180 ? 5.360 2.880 -34.534 1.00 83.06 180 LEU A N 1
ATOM 1374 C CA . LEU A 1 180 ? 5.607 4.254 -34.984 1.00 83.06 180 LEU A CA 1
ATOM 1375 C C . LEU A 1 180 ? 7.094 4.597 -35.139 1.00 83.06 180 LEU A C 1
ATOM 1377 O O . LEU A 1 180 ? 7.400 5.664 -35.664 1.00 83.06 180 LEU A O 1
ATOM 1381 N N . THR A 1 181 ? 8.009 3.732 -34.693 1.00 78.19 181 THR A N 1
ATOM 1382 C CA . THR A 1 181 ? 9.458 3.958 -34.790 1.00 78.19 181 THR A CA 1
ATOM 1383 C C . THR A 1 181 ? 9.990 3.303 -36.077 1.00 78.19 181 THR A C 1
ATOM 1385 O O . THR A 1 181 ? 10.143 2.080 -36.112 1.00 78.19 181 THR A O 1
ATOM 1388 N N . PRO A 1 182 ? 10.270 4.058 -37.159 1.00 61.09 182 PRO A N 1
ATOM 1389 C CA . PRO A 1 182 ? 10.794 3.485 -38.394 1.00 61.09 182 PRO A CA 1
ATOM 1390 C C . PRO A 1 182 ? 12.259 3.089 -38.171 1.00 61.09 182 PRO A C 1
ATOM 1392 O O . PRO A 1 182 ? 13.093 3.958 -37.927 1.00 61.09 182 PRO A O 1
ATOM 1395 N N . GLY A 1 183 ? 12.569 1.789 -38.227 1.00 61.91 183 GLY A N 1
ATOM 1396 C CA . GLY A 1 183 ? 13.945 1.284 -38.088 1.00 61.91 183 GLY A CA 1
ATOM 1397 C C . GLY A 1 183 ? 14.154 0.061 -37.190 1.00 61.91 183 GLY A C 1
ATOM 1398 O O . GLY A 1 183 ? 15.275 -0.412 -37.125 1.00 61.91 183 GLY A O 1
ATOM 1399 N N . GLY A 1 184 ? 13.110 -0.478 -36.547 1.00 49.97 184 GLY A N 1
ATOM 1400 C CA . GLY A 1 184 ? 13.133 -1.816 -35.936 1.00 49.97 184 GLY A CA 1
ATOM 1401 C C . GLY A 1 184 ? 13.963 -1.952 -34.650 1.00 49.97 184 GLY A C 1
ATOM 1402 O O . GLY A 1 184 ? 15.180 -2.027 -34.665 1.00 49.97 184 GLY A O 1
ATOM 1403 N N . LEU A 1 185 ? 13.276 -2.091 -33.514 1.00 54.03 185 LEU A N 1
ATOM 1404 C CA . LEU A 1 185 ? 13.850 -2.548 -32.235 1.00 54.03 185 LEU A CA 1
ATOM 1405 C C . LEU A 1 185 ? 13.972 -4.085 -32.153 1.00 54.03 185 LEU A C 1
ATOM 1407 O O . LEU A 1 185 ? 14.295 -4.624 -31.096 1.00 54.03 185 LEU A O 1
ATOM 1411 N N . LEU A 1 186 ? 13.666 -4.799 -33.241 1.00 55.47 186 LEU A N 1
ATOM 1412 C CA . LEU A 1 186 ? 13.874 -6.238 -33.324 1.00 55.47 186 LEU A CA 1
ATOM 1413 C C . LEU A 1 186 ? 15.325 -6.469 -33.755 1.00 55.47 186 LEU A C 1
ATOM 1415 O O . LEU A 1 186 ? 15.682 -6.017 -34.841 1.00 55.47 186 LEU A O 1
ATOM 1419 N N . PRO A 1 187 ? 16.160 -7.125 -32.932 1.00 52.00 187 PRO A N 1
ATOM 1420 C CA . PRO A 1 187 ? 17.488 -7.515 -33.376 1.00 52.00 187 PRO A CA 1
ATOM 1421 C C . PRO A 1 187 ? 17.338 -8.395 -34.621 1.00 52.00 187 PRO A C 1
ATOM 1423 O O . PRO A 1 187 ? 16.547 -9.342 -34.609 1.00 52.00 187 PRO A O 1
ATOM 1426 N N . GLU A 1 188 ? 18.069 -8.070 -35.688 1.00 52.50 188 GLU A N 1
ATOM 1427 C CA . GLU A 1 188 ? 18.329 -9.024 -36.763 1.00 52.50 188 GLU A CA 1
ATOM 1428 C C . GLU A 1 188 ? 18.987 -10.244 -36.108 1.00 52.50 188 GLU A C 1
ATOM 1430 O O . GLU A 1 188 ? 20.079 -10.159 -35.544 1.00 52.50 188 GLU A O 1
ATOM 1435 N N . ILE A 1 189 ? 18.245 -11.350 -36.049 1.00 53.59 189 ILE A N 1
ATOM 1436 C CA . ILE A 1 189 ? 18.789 -12.646 -35.662 1.00 53.59 189 ILE A CA 1
ATOM 1437 C C . ILE A 1 189 ? 19.414 -13.202 -36.941 1.00 53.59 189 ILE A C 1
ATOM 1439 O O . ILE A 1 189 ? 18.693 -13.761 -37.768 1.00 53.59 189 ILE A O 1
ATOM 1443 N N . ASP A 1 190 ? 20.716 -12.974 -37.105 1.00 59.44 190 ASP A N 1
ATOM 1444 C CA . ASP A 1 190 ? 21.560 -13.696 -38.066 1.00 59.44 190 ASP A CA 1
ATOM 1445 C C . ASP A 1 190 ? 21.826 -15.139 -37.601 1.00 59.44 190 ASP A C 1
ATOM 1447 O O . ASP A 1 190 ? 22.032 -15.353 -36.378 1.00 59.44 190 ASP A O 1
#

Foldseek 3Di:
DDDDDDDDDDDDDPPPPPPPPPCPPQDQFPPPRHTDDDDFQDQPNGTHDPVVVVVLLQQLAAAALVVLQVCLQPPHLLSSLVSLLSNCVSVVNNVLSVLSNVLNVVGVVLVVVCVVPVPCVVVRNVSSNVSSCSSCPCVNVVNVVSVVSVHHHHDCVVVVVVVVVVVVVVVVVVVVVQVPDPDDPPPPPD

pLDDT: mean 76.91, std 12.02, range [44.53, 94.56]

Radius of gyration: 31.74 Å; chains: 1; bounding box: 84×26×120 Å

Secondary structure (DSSP, 8-state):
----PPP---PPP-------------PBPTTT-PBPSSSPEEETTEEE-HHHHHHHHHHHPBPPHHHHHHHHHHT-HHHHHHHHHHHHHHTT-HHHHHHHHHHHHHHHHHHHHHHT-TT-HHHHHHHHHHHHHHHTTTHHHHHHHHHHTTPPBPPSHHHHHHHHHHHHHHHHHHHHHHHHSTT-SS----